Protein AF-A0A948ZP71-F1 (afdb_monomer_lite)

Foldseek 3Di:
DDDFAEDEDEEEQCLLLDDLLALSNVVVLVCLLCCLPAVHQYEYEYDHHPDLLRQSNLLSLLLVQVLVLLDPSYYYDPVCQVSNCSRQAADNNRHGPDDQLQKAWEADDDDDDDDDDPDFDWLLPDDQVRVLVLCQVVVVVVQVLVVHDWHKDAFGFLFIFGNDPDPVRTRHDGPPQTQGMWTFDQVQAIETEREDHAPSAHSSSVSSQSSVQVSLLCLLVSSYDHDPVNDDPVSVRSNNHQAYEYEYEYQDHDPSCRALSSQVSVCSSCVVSNYHYFYAHATDISVDGDRPDTSDPDDDPDDDDDHDDDDDDDDDDPPCVVVVQVVQWDQDPVPRDTDGDRDQAWDQDPVPRDIDGDDPDDDD

Structure (mmCIF, N/CA/C/O backbone):
data_AF-A0A948ZP71-F1
#
_entry.id   AF-A0A948ZP71-F1
#
loop_
_atom_site.group_PDB
_atom_site.id
_atom_site.type_symbol
_atom_site.label_atom_id
_atom_site.label_alt_id
_atom_site.label_comp_id
_atom_site.label_asym_id
_atom_site.label_entity_id
_atom_site.label_seq_id
_atom_site.pdbx_PDB_ins_code
_atom_site.Cartn_x
_atom_site.Cartn_y
_atom_site.Cartn_z
_atom_site.occupancy
_atom_site.B_iso_or_equiv
_atom_site.auth_seq_id
_atom_site.auth_comp_id
_atom_site.auth_asym_id
_atom_site.auth_atom_id
_atom_site.pdbx_PDB_model_num
ATOM 1 N N . MET A 1 1 ? -10.909 -24.148 31.051 1.00 30.42 1 MET A N 1
ATOM 2 C CA . MET A 1 1 ? -11.468 -22.920 30.458 1.00 30.42 1 MET A CA 1
ATOM 3 C C . MET A 1 1 ? -10.495 -21.810 30.803 1.00 30.42 1 MET A C 1
ATOM 5 O O . MET A 1 1 ? -10.372 -21.515 31.981 1.00 30.42 1 MET A O 1
ATOM 9 N N . MET A 1 2 ? -9.710 -21.342 29.831 1.00 34.19 2 MET A N 1
ATOM 10 C CA . MET A 1 2 ? -8.767 -20.224 29.980 1.00 34.19 2 MET A CA 1
ATOM 11 C C . MET A 1 2 ? -9.018 -19.255 28.821 1.00 34.19 2 MET A C 1
ATOM 13 O O . MET A 1 2 ? -9.278 -19.719 27.711 1.00 34.19 2 MET A O 1
ATOM 17 N N . GLU A 1 3 ? -9.010 -17.956 29.112 1.00 36.88 3 GLU A N 1
ATOM 18 C CA . GLU A 1 3 ? -9.114 -16.860 28.141 1.00 36.88 3 GLU A CA 1
ATOM 19 C C . GLU A 1 3 ? -7.977 -16.949 27.108 1.00 36.88 3 GLU A C 1
ATOM 21 O O . GLU A 1 3 ? -6.849 -17.294 27.454 1.00 36.88 3 GLU A O 1
ATOM 26 N N . GLY A 1 4 ? -8.316 -16.749 25.831 1.00 50.59 4 GLY A N 1
ATOM 27 C CA . GLY A 1 4 ? -7.494 -17.091 24.666 1.00 50.59 4 GLY A CA 1
ATOM 28 C C . GLY A 1 4 ? -6.295 -16.169 24.426 1.00 50.59 4 GLY A C 1
ATOM 29 O O . GLY A 1 4 ? -6.358 -14.975 24.699 1.00 50.59 4 GLY A O 1
ATOM 30 N N . ASP A 1 5 ? -5.214 -16.755 23.897 1.00 79.06 5 ASP A N 1
ATOM 31 C CA . ASP A 1 5 ? -3.887 -16.154 23.696 1.00 79.06 5 ASP A CA 1
ATOM 32 C C . ASP A 1 5 ? -3.916 -14.950 22.731 1.00 79.06 5 ASP A C 1
ATOM 34 O O . ASP A 1 5 ? -3.751 -15.078 21.516 1.00 79.06 5 ASP A O 1
ATOM 38 N N . SER A 1 6 ? -4.123 -13.760 23.291 1.00 91.38 6 SER A N 1
ATOM 39 C CA . SER A 1 6 ? -4.057 -12.475 22.598 1.00 91.38 6 SER A CA 1
ATOM 40 C C . SER A 1 6 ? -2.673 -11.834 22.725 1.00 91.38 6 SER A C 1
ATOM 42 O O . SER A 1 6 ? -2.083 -11.819 23.808 1.00 91.38 6 SER A O 1
ATOM 44 N N . CYS A 1 7 ? -2.189 -11.221 21.652 1.00 95.12 7 CYS A N 1
ATOM 45 C CA . CYS A 1 7 ? -1.040 -10.325 21.650 1.00 95.12 7 CYS A CA 1
ATOM 46 C C . CYS A 1 7 ? -1.517 -8.868 21.621 1.00 95.12 7 CYS A C 1
ATOM 48 O O . CYS A 1 7 ? -2.498 -8.554 20.952 1.00 95.12 7 CYS A O 1
ATOM 50 N N . SER A 1 8 ? -0.803 -7.963 22.292 1.00 95.12 8 SER A N 1
ATOM 51 C CA . SER A 1 8 ? -1.121 -6.531 22.267 1.00 95.12 8 SER A CA 1
ATOM 52 C C . SER A 1 8 ? 0.032 -5.712 21.700 1.00 95.12 8 SER A C 1
ATOM 54 O O . SER A 1 8 ? 1.178 -5.867 22.124 1.00 95.12 8 SER A O 1
ATOM 56 N N . ILE A 1 9 ? -0.285 -4.813 20.772 1.00 96.69 9 ILE A N 1
ATOM 57 C CA . ILE A 1 9 ? 0.606 -3.770 20.266 1.00 96.69 9 ILE A CA 1
ATOM 58 C C . ILE A 1 9 ? 0.139 -2.442 20.861 1.00 96.69 9 ILE A C 1
ATOM 60 O O . ILE A 1 9 ? -1.046 -2.113 20.833 1.00 96.69 9 ILE A O 1
ATOM 64 N N . TYR A 1 10 ? 1.080 -1.672 21.396 1.00 97.31 10 TYR A N 1
ATOM 65 C CA . TYR A 1 10 ? 0.831 -0.304 21.830 1.00 97.31 10 TYR A CA 1
ATOM 66 C C . TYR A 1 10 ? 1.711 0.654 21.034 1.00 97.31 10 TYR A C 1
ATOM 68 O O . TYR A 1 10 ? 2.920 0.436 20.934 1.00 97.31 10 TYR A O 1
ATOM 76 N N . MET A 1 11 ? 1.116 1.726 20.513 1.00 96.94 11 MET A N 1
ATOM 77 C CA . MET A 1 11 ? 1.833 2.793 19.814 1.00 96.94 11 MET A CA 1
ATOM 78 C C . MET A 1 11 ? 1.668 4.128 20.545 1.00 96.94 11 MET A C 1
ATOM 80 O O . MET A 1 11 ? 0.562 4.550 20.870 1.00 96.94 11 MET A O 1
ATOM 84 N N . SER A 1 12 ? 2.768 4.833 20.804 1.00 97.44 12 SER A N 1
ATOM 85 C CA . SER A 1 12 ? 2.674 6.233 21.233 1.00 97.44 12 SER A CA 1
ATOM 86 C C . SER A 1 12 ? 2.234 7.121 20.064 1.00 97.44 12 SER A C 1
ATOM 88 O O . SER A 1 12 ? 2.334 6.718 18.904 1.00 97.44 12 SER A O 1
ATOM 90 N N . ALA A 1 13 ? 1.816 8.354 20.364 1.00 96.38 13 ALA A N 1
ATOM 91 C CA . ALA A 1 13 ? 1.485 9.348 19.343 1.00 96.38 13 ALA A CA 1
ATOM 92 C C . ALA A 1 13 ? 2.641 9.551 18.346 1.00 96.38 13 ALA A C 1
ATOM 94 O O . ALA A 1 13 ? 2.420 9.547 17.142 1.00 96.38 13 ALA A O 1
ATOM 95 N N . ASP A 1 14 ? 3.885 9.611 18.834 1.00 95.88 14 ASP A N 1
ATOM 96 C CA . ASP A 1 14 ? 5.073 9.756 17.981 1.00 95.88 14 ASP A CA 1
ATOM 97 C C . ASP A 1 14 ? 5.257 8.573 17.018 1.00 95.88 14 ASP A C 1
ATOM 99 O O . ASP A 1 14 ? 5.701 8.758 15.888 1.00 95.88 14 ASP A O 1
ATOM 103 N N . LEU A 1 15 ? 4.914 7.351 17.445 1.00 95.25 15 LEU A N 1
ATOM 104 C CA . LEU A 1 15 ? 4.987 6.170 16.582 1.00 95.25 15 LEU A CA 1
ATOM 105 C C . LEU A 1 15 ? 3.833 6.123 15.578 1.00 95.25 15 LEU A C 1
ATOM 107 O O . LEU A 1 15 ? 4.056 5.696 14.443 1.00 95.25 15 LEU A O 1
ATOM 111 N N . ALA A 1 16 ? 2.635 6.570 15.967 1.00 95.00 16 ALA A N 1
ATOM 112 C CA . ALA A 1 16 ? 1.480 6.694 15.076 1.00 95.00 16 ALA A CA 1
ATOM 113 C C . ALA A 1 16 ? 1.708 7.769 13.992 1.00 95.00 16 ALA A C 1
ATOM 115 O O . ALA A 1 16 ? 1.370 7.550 12.834 1.00 95.00 16 ALA A O 1
ATOM 116 N N . CYS A 1 17 ? 2.372 8.876 14.339 1.00 94.56 17 CYS A N 1
ATOM 117 C CA . CYS A 1 17 ? 2.831 9.921 13.412 1.00 94.56 17 CYS A CA 1
ATOM 118 C C . CYS A 1 17 ? 4.196 9.612 12.767 1.00 94.56 17 CYS A C 1
ATOM 120 O O . CYS A 1 17 ? 4.790 10.458 12.100 1.00 94.56 17 CYS A O 1
ATOM 122 N N . GLY A 1 18 ? 4.751 8.423 13.000 1.00 91.12 18 GLY A N 1
ATOM 123 C CA . GLY A 1 18 ? 6.087 8.075 12.542 1.00 91.12 18 GLY A CA 1
ATOM 124 C C . GLY A 1 18 ? 6.144 7.698 11.060 1.00 91.12 18 GLY A C 1
ATOM 125 O O . GLY A 1 18 ? 5.140 7.429 10.390 1.00 91.12 18 GLY A O 1
ATOM 126 N N . ASN A 1 19 ? 7.368 7.623 10.538 1.00 89.69 19 ASN A N 1
ATOM 127 C CA . ASN A 1 19 ? 7.607 7.075 9.209 1.00 89.69 19 ASN A CA 1
ATOM 128 C C . ASN A 1 19 ? 7.311 5.568 9.220 1.00 89.69 19 ASN A C 1
ATOM 130 O O . ASN A 1 19 ? 8.045 4.802 9.832 1.00 89.69 19 ASN A O 1
ATOM 134 N N . LEU A 1 20 ? 6.285 5.138 8.485 1.00 89.62 20 LEU A N 1
ATOM 135 C CA . LEU A 1 20 ? 5.836 3.742 8.421 1.00 89.62 20 LEU A CA 1
ATOM 136 C C . LEU A 1 20 ? 6.920 2.731 8.005 1.00 89.62 20 LEU A C 1
ATOM 138 O O . LEU A 1 20 ? 6.780 1.544 8.284 1.00 89.62 20 LEU A O 1
ATOM 142 N N . GLN A 1 21 ? 7.993 3.194 7.351 1.00 84.69 21 GLN A N 1
ATOM 143 C CA . GLN A 1 21 ? 9.127 2.352 6.971 1.00 84.69 21 GLN A CA 1
ATOM 144 C C . GLN A 1 21 ? 10.005 1.951 8.160 1.00 84.69 21 GLN A C 1
ATOM 146 O O . GLN A 1 21 ? 10.828 1.039 8.038 1.00 84.69 21 GLN A O 1
ATOM 151 N N . THR A 1 22 ? 9.932 2.668 9.285 1.00 89.88 22 THR A N 1
ATOM 152 C CA . THR A 1 22 ? 10.681 2.292 10.484 1.00 89.88 22 THR A CA 1
ATOM 153 C C . THR A 1 22 ? 9.998 1.116 11.151 1.00 89.88 22 THR A C 1
ATOM 155 O O . THR A 1 22 ? 8.772 1.053 11.238 1.00 89.88 22 THR A O 1
ATOM 158 N N . ASP A 1 23 ? 10.802 0.199 11.685 1.00 91.56 23 ASP A N 1
ATOM 159 C CA . ASP A 1 23 ? 10.264 -0.974 12.368 1.00 91.56 23 ASP A CA 1
ATOM 160 C C . ASP A 1 23 ? 9.315 -0.556 13.501 1.00 91.56 23 ASP A C 1
ATOM 162 O O . ASP A 1 23 ? 8.242 -1.129 13.651 1.00 91.56 23 ASP A O 1
ATOM 166 N N . SER A 1 24 ? 9.623 0.522 14.222 1.00 92.31 24 SER A N 1
ATOM 167 C CA . SER A 1 24 ? 8.799 1.044 15.318 1.00 92.31 24 SER A CA 1
ATOM 168 C C . SER A 1 24 ? 7.396 1.542 14.922 1.00 92.31 24 SER A C 1
ATOM 170 O O . SER A 1 24 ? 6.501 1.518 15.764 1.00 92.31 24 SER A O 1
ATOM 172 N N . SER A 1 25 ? 7.176 1.960 13.670 1.00 93.06 25 SER A N 1
ATOM 173 C CA . SER A 1 25 ? 5.894 2.509 13.177 1.00 93.06 25 SER A CA 1
ATOM 174 C C . SER A 1 25 ? 5.145 1.559 12.224 1.00 93.06 25 SER A C 1
ATOM 176 O O . SER A 1 25 ? 4.113 1.913 11.640 1.00 93.06 25 SER A O 1
ATOM 178 N N . SER A 1 26 ? 5.657 0.336 12.069 1.00 94.12 26 SER A N 1
ATOM 179 C CA . SER A 1 26 ? 5.177 -0.678 11.122 1.00 94.12 26 SER A CA 1
ATOM 180 C C . SER A 1 26 ? 4.213 -1.690 11.752 1.00 94.12 26 SER A C 1
ATOM 182 O O . SER A 1 26 ? 4.502 -2.884 11.861 1.00 94.12 26 SER A O 1
ATOM 184 N N . PHE A 1 27 ? 3.060 -1.217 12.231 1.00 97.12 27 PHE A N 1
ATOM 185 C CA . PHE A 1 27 ? 2.144 -2.071 12.994 1.00 97.12 27 PHE A CA 1
ATOM 186 C C . PHE A 1 27 ? 1.635 -3.281 12.199 1.00 97.12 27 PHE A C 1
ATOM 188 O O . PHE A 1 27 ? 1.510 -4.353 12.780 1.00 97.12 27 PHE A O 1
ATOM 195 N N . GLU A 1 28 ? 1.397 -3.147 10.890 1.00 97.56 28 GLU A N 1
ATOM 196 C CA . GLU A 1 28 ? 0.948 -4.245 10.025 1.00 97.56 28 GLU A CA 1
ATOM 197 C C . GLU A 1 28 ? 2.013 -5.339 9.955 1.00 97.56 28 GLU A C 1
ATOM 199 O O . GLU A 1 28 ? 1.707 -6.519 10.123 1.00 97.56 28 GLU A O 1
ATOM 204 N N . GLY A 1 29 ? 3.280 -4.951 9.769 1.00 95.94 29 GLY A N 1
ATOM 205 C CA . GLY A 1 29 ? 4.392 -5.896 9.733 1.00 95.94 29 GLY A CA 1
ATOM 206 C C . GLY A 1 29 ? 4.550 -6.668 11.039 1.00 95.94 29 GLY A C 1
ATOM 207 O O . GLY A 1 29 ? 4.726 -7.889 11.014 1.00 95.94 29 GLY A O 1
ATOM 208 N N . TRP A 1 30 ? 4.410 -5.994 12.183 1.00 96.38 30 TRP A N 1
ATOM 209 C CA . TRP A 1 30 ? 4.420 -6.662 13.486 1.00 96.38 30 TRP A CA 1
ATOM 210 C C . TRP A 1 30 ? 3.181 -7.518 13.731 1.00 96.38 30 TRP A C 1
ATOM 212 O O . TRP A 1 30 ? 3.325 -8.641 14.209 1.00 96.38 30 TRP A O 1
ATOM 222 N N . ALA A 1 31 ? 1.985 -7.042 13.388 1.00 97.56 31 ALA A N 1
ATOM 223 C CA . ALA A 1 31 ? 0.744 -7.796 13.546 1.00 97.56 31 ALA A CA 1
ATOM 224 C C . ALA A 1 31 ? 0.784 -9.100 12.736 1.00 97.56 31 ALA A C 1
ATOM 226 O O . ALA A 1 31 ? 0.522 -10.172 13.281 1.00 97.56 31 ALA A O 1
ATOM 227 N N . LEU A 1 32 ? 1.213 -9.030 11.472 1.00 96.81 32 LEU A N 1
ATOM 228 C CA . LEU A 1 32 ? 1.405 -10.202 10.616 1.00 96.81 32 LEU A CA 1
ATOM 229 C C . LEU A 1 32 ? 2.477 -11.144 11.166 1.00 96.81 32 LEU A C 1
ATOM 231 O O . LEU A 1 32 ? 2.282 -12.359 11.155 1.00 96.81 32 LEU A O 1
ATOM 235 N N . ALA A 1 33 ? 3.592 -10.617 11.681 1.00 95.88 33 ALA A N 1
ATOM 236 C CA . ALA A 1 33 ? 4.618 -11.446 12.303 1.00 95.88 33 ALA A CA 1
ATOM 237 C C . ALA A 1 33 ? 4.073 -12.168 13.550 1.00 95.88 33 ALA A C 1
ATOM 239 O O . ALA A 1 33 ? 4.237 -13.380 13.679 1.00 95.88 33 ALA A O 1
ATOM 240 N N . LEU A 1 34 ? 3.373 -11.469 14.443 1.00 95.50 34 LEU A N 1
ATOM 241 C CA . LEU A 1 34 ? 2.762 -12.071 15.631 1.00 95.50 34 LEU A CA 1
ATOM 242 C C . LEU A 1 34 ? 1.745 -13.149 15.245 1.00 95.50 34 LEU A C 1
ATOM 244 O O . LEU A 1 34 ? 1.826 -14.270 15.753 1.00 95.50 34 LEU A O 1
ATOM 248 N N . LYS A 1 35 ? 0.860 -12.861 14.284 1.00 95.06 35 LYS A N 1
ATOM 249 C CA . LYS A 1 35 ? -0.105 -13.846 13.787 1.00 95.06 35 LYS A CA 1
ATOM 250 C C . LYS A 1 35 ? 0.587 -15.068 13.191 1.00 95.06 35 LYS A C 1
ATOM 252 O O . LYS A 1 35 ? 0.250 -16.192 13.547 1.00 95.06 35 LYS A O 1
ATOM 257 N N . THR A 1 36 ? 1.588 -14.865 12.338 1.00 93.62 36 THR A N 1
ATOM 258 C CA . THR A 1 36 ? 2.308 -15.951 11.653 1.00 93.62 36 THR A CA 1
ATOM 259 C C . THR A 1 36 ? 3.065 -16.836 12.643 1.00 93.62 36 THR A C 1
ATOM 261 O O . THR A 1 36 ? 2.991 -18.067 12.603 1.00 93.62 36 THR A O 1
ATOM 264 N N . TRP A 1 37 ? 3.836 -16.219 13.538 1.00 93.50 37 TRP A N 1
ATOM 265 C CA . TRP A 1 37 ? 4.792 -16.938 14.374 1.00 93.50 37 TRP A CA 1
ATOM 266 C C . TRP A 1 37 ? 4.165 -17.474 15.660 1.00 93.50 37 TRP A C 1
ATOM 268 O O . TRP A 1 37 ? 4.544 -18.566 16.092 1.00 93.50 37 TRP A O 1
ATOM 278 N N . LEU A 1 38 ? 3.194 -16.758 16.235 1.00 93.00 38 LEU A N 1
ATOM 279 C CA . LEU A 1 38 ? 2.552 -17.112 17.505 1.00 93.00 38 LEU A CA 1
ATOM 280 C C . LEU A 1 38 ? 1.108 -17.600 17.344 1.00 93.00 38 LEU A C 1
ATOM 282 O O . LEU A 1 38 ? 0.602 -18.267 18.240 1.00 93.00 38 LEU A O 1
ATOM 286 N N . GLY A 1 39 ? 0.443 -17.317 16.221 1.00 92.31 39 GLY A N 1
ATOM 287 C CA . GLY A 1 39 ? -0.952 -17.714 16.001 1.00 92.31 39 GLY A CA 1
ATOM 288 C C . GLY A 1 39 ? -1.970 -16.934 16.837 1.00 92.31 39 GLY A C 1
ATOM 289 O O . GLY A 1 39 ? -3.136 -17.323 16.857 1.00 92.31 39 GLY A O 1
ATOM 290 N N . CYS A 1 40 ? -1.547 -15.865 17.518 1.00 92.94 40 CYS A N 1
ATOM 291 C CA . CYS A 1 40 ? -2.401 -15.084 18.407 1.00 92.94 40 CYS A CA 1
ATOM 292 C C . CYS A 1 40 ? -3.359 -14.161 17.648 1.00 92.94 40 CYS A C 1
ATOM 294 O O . CYS A 1 40 ? -3.105 -13.760 16.510 1.00 92.94 40 CYS A O 1
ATOM 296 N N . GLU A 1 41 ? -4.445 -13.803 18.324 1.00 95.56 41 GLU A N 1
ATOM 297 C CA . GLU A 1 41 ? -5.259 -12.635 17.984 1.00 95.56 41 GLU A CA 1
ATOM 298 C C . GLU A 1 41 ? -4.482 -11.375 18.376 1.00 95.56 41 GLU A C 1
ATOM 300 O O . GLU A 1 41 ? -3.832 -11.354 19.424 1.00 95.56 41 GLU A O 1
ATOM 305 N N . VAL A 1 42 ? -4.509 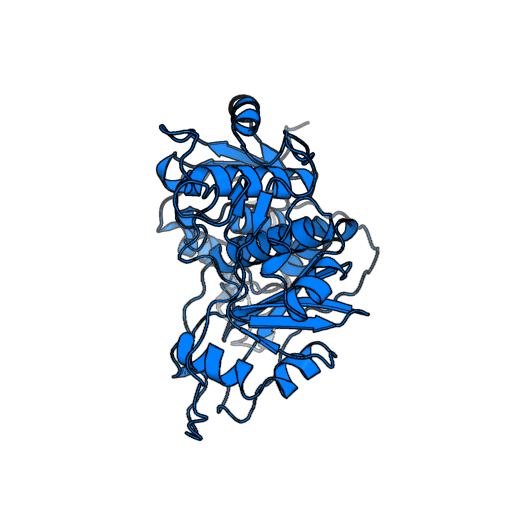-10.333 17.551 1.00 97.06 42 VAL A N 1
ATOM 306 C CA . VAL A 1 42 ? -3.702 -9.126 17.762 1.00 97.06 42 VAL A CA 1
ATOM 307 C C . VAL A 1 42 ? -4.606 -7.944 18.079 1.00 97.06 42 VAL A C 1
ATOM 309 O O . VAL A 1 42 ? -5.419 -7.534 17.258 1.00 97.06 42 VAL A O 1
ATOM 312 N N . PHE A 1 43 ? -4.412 -7.352 19.252 1.00 97.44 43 PHE A N 1
ATOM 313 C CA . PHE A 1 43 ? -5.082 -6.124 19.659 1.00 97.44 43 PHE A CA 1
ATOM 314 C C . PHE A 1 43 ? -4.123 -4.951 19.563 1.00 97.44 43 PHE A C 1
ATOM 316 O O . PHE A 1 43 ? -2.998 -5.028 20.060 1.00 97.44 43 PHE A O 1
ATOM 323 N N . ILE A 1 44 ? -4.565 -3.850 18.971 1.00 98.12 44 ILE A N 1
ATOM 324 C CA . ILE A 1 44 ? -3.782 -2.621 18.922 1.00 98.12 44 ILE A CA 1
ATOM 325 C C . ILE A 1 44 ? -4.452 -1.508 19.714 1.00 98.12 44 ILE A C 1
ATOM 327 O O . ILE A 1 44 ? -5.665 -1.321 19.668 1.00 98.12 44 ILE A O 1
ATOM 331 N N . SER A 1 45 ? -3.635 -0.753 20.432 1.00 98.19 45 SER A N 1
ATOM 332 C CA . SER A 1 45 ? -4.021 0.487 21.098 1.00 98.19 45 SER A CA 1
ATOM 333 C C . SER A 1 45 ? -2.981 1.556 20.791 1.00 98.19 45 SER A C 1
ATOM 335 O O . SER A 1 45 ? -1.814 1.244 20.524 1.00 98.19 45 SER A O 1
ATOM 337 N N . TRP A 1 46 ? -3.382 2.823 20.809 1.00 98.12 46 TRP A N 1
ATOM 338 C CA . TRP A 1 46 ? -2.442 3.921 20.630 1.00 98.12 46 TRP A CA 1
ATOM 339 C C . TRP A 1 46 ? -2.863 5.175 21.382 1.00 98.12 46 TRP A C 1
ATOM 341 O O . TRP A 1 46 ? -4.027 5.367 21.722 1.00 98.12 46 TRP A O 1
ATOM 351 N N . THR A 1 47 ? -1.892 6.051 21.634 1.00 97.94 47 THR A N 1
ATOM 352 C CA . THR A 1 47 ? -2.196 7.439 22.000 1.00 97.94 47 THR A CA 1
ATOM 353 C C . THR A 1 47 ? -2.437 8.235 20.718 1.00 97.94 47 THR A C 1
ATOM 355 O O . THR A 1 47 ? -1.545 8.225 19.864 1.00 97.94 47 THR A O 1
ATOM 358 N N . PRO A 1 48 ? -3.580 8.927 20.558 1.00 97.00 48 PRO A N 1
ATOM 359 C CA . PRO A 1 48 ? -3.848 9.723 19.364 1.00 97.00 48 PRO A CA 1
ATOM 360 C C . PRO A 1 48 ? -2.860 10.888 19.242 1.00 97.00 48 PRO A C 1
ATOM 362 O O . PRO A 1 48 ? -2.282 11.354 20.232 1.00 97.00 48 PRO A O 1
ATOM 365 N N . ALA A 1 49 ? -2.663 11.369 18.015 1.00 96.44 49 ALA A N 1
ATOM 366 C CA . ALA A 1 49 ? -1.891 12.579 17.777 1.00 96.44 49 ALA A CA 1
ATOM 367 C C . ALA A 1 49 ? -2.539 13.790 18.469 1.00 96.44 49 ALA A C 1
ATOM 369 O O . ALA A 1 49 ? -3.752 13.851 18.654 1.00 96.44 49 ALA A O 1
ATOM 370 N N . LYS A 1 50 ? -1.723 14.783 18.847 1.00 94.88 50 LYS A N 1
ATOM 371 C CA . LYS A 1 50 ? -2.247 16.054 19.382 1.00 94.88 50 LYS A CA 1
ATOM 372 C C . LYS A 1 50 ? -2.995 16.855 18.321 1.00 94.88 50 LYS A C 1
ATOM 374 O O . LYS A 1 50 ? -3.948 17.551 18.647 1.00 94.88 50 LYS A O 1
ATOM 379 N N . ASP A 1 51 ? -2.498 16.790 17.092 1.00 96.00 51 ASP A N 1
ATOM 380 C CA . ASP A 1 51 ? -3.126 17.358 15.912 1.00 96.00 51 ASP A CA 1
ATOM 381 C C . ASP A 1 51 ? -3.748 16.208 15.123 1.00 96.00 51 ASP A C 1
ATOM 383 O O . ASP A 1 51 ? -3.032 15.353 14.601 1.00 96.00 51 ASP A O 1
ATOM 387 N N . VAL A 1 52 ? -5.077 16.156 15.089 1.00 95.19 52 VAL A N 1
ATOM 388 C CA . VAL A 1 52 ? -5.805 15.101 14.378 1.00 95.19 52 VAL A CA 1
ATOM 389 C C . VAL A 1 52 ? -5.629 15.221 12.868 1.00 95.19 52 VAL A C 1
ATOM 391 O O . VAL A 1 52 ? -5.683 14.209 12.181 1.00 95.19 52 VAL A O 1
ATOM 394 N N . GLU A 1 53 ? -5.352 16.417 12.345 1.00 94.81 53 GLU A N 1
ATOM 395 C CA . GLU A 1 53 ? -5.096 16.652 10.919 1.00 94.81 53 GLU A CA 1
ATOM 396 C C . GLU A 1 53 ? -3.623 16.423 10.542 1.00 94.81 53 GLU A C 1
ATOM 398 O O . GLU A 1 53 ? -3.235 16.621 9.384 1.00 94.81 53 GLU A O 1
ATOM 403 N N . ASP A 1 54 ? -2.790 15.964 11.488 1.00 95.50 54 ASP A N 1
ATOM 404 C CA . ASP A 1 54 ? -1.423 15.559 11.188 1.00 95.50 54 ASP A CA 1
ATOM 405 C C . ASP A 1 54 ? -1.422 14.506 10.074 1.00 95.50 54 ASP A C 1
ATOM 407 O O . ASP A 1 54 ? -2.114 13.488 10.116 1.00 95.50 54 ASP A O 1
ATOM 411 N N . ARG A 1 55 ? -0.622 14.756 9.040 1.00 95.50 55 ARG A N 1
ATOM 412 C CA . ARG A 1 55 ? -0.668 13.964 7.807 1.00 95.50 55 ARG A CA 1
ATOM 413 C C . ARG A 1 55 ? -0.198 12.535 8.029 1.00 95.50 55 ARG A C 1
ATOM 415 O O . ARG A 1 55 ? -0.724 11.609 7.409 1.00 95.50 55 ARG A O 1
ATOM 422 N N . ASP A 1 56 ? 0.816 12.350 8.868 1.00 94.88 56 ASP A N 1
ATOM 423 C CA . ASP A 1 56 ? 1.323 11.023 9.192 1.00 94.88 56 ASP A CA 1
ATOM 424 C C . ASP A 1 56 ? 0.292 10.257 10.033 1.00 94.88 56 ASP A C 1
ATOM 426 O O . ASP A 1 56 ? 0.063 9.074 9.761 1.00 94.88 56 ASP A O 1
ATOM 430 N N . TYR A 1 57 ? -0.413 10.941 10.942 1.00 97.44 57 TYR A N 1
ATOM 431 C CA . TYR A 1 57 ? -1.537 10.373 11.690 1.00 97.44 57 TYR A CA 1
ATOM 432 C C . TYR A 1 57 ? -2.726 10.004 10.794 1.00 97.44 57 TYR A C 1
ATOM 434 O O . TYR A 1 57 ? -3.238 8.891 10.885 1.00 97.44 57 TYR A O 1
ATOM 442 N N . GLN A 1 58 ? -3.120 10.867 9.856 1.00 98.12 58 GLN A N 1
ATOM 443 C CA . GLN A 1 58 ? -4.181 10.575 8.886 1.00 98.12 58 GLN A CA 1
ATOM 444 C C . GLN A 1 58 ? -3.848 9.361 8.015 1.00 98.12 58 GLN A C 1
ATOM 446 O O . GLN A 1 58 ? -4.696 8.496 7.780 1.00 98.12 58 GLN A O 1
ATOM 451 N N . ARG A 1 59 ? -2.582 9.233 7.603 1.00 97.12 59 ARG A N 1
ATOM 452 C CA . ARG A 1 59 ? -2.085 8.030 6.925 1.00 97.12 59 ARG A CA 1
ATOM 453 C C . ARG A 1 59 ? -2.130 6.798 7.837 1.00 97.12 59 ARG A C 1
ATOM 455 O O . ARG A 1 59 ? -2.444 5.711 7.359 1.00 97.12 59 ARG A O 1
ATOM 462 N N . PHE A 1 60 ? -1.806 6.935 9.121 1.00 97.69 60 PHE A N 1
ATOM 463 C CA . PHE A 1 60 ? -1.916 5.849 10.097 1.00 97.69 60 PHE A CA 1
ATOM 464 C C . PHE A 1 60 ? -3.367 5.394 10.299 1.00 97.69 60 PHE A C 1
ATOM 466 O O . PHE A 1 60 ? -3.618 4.196 10.226 1.00 97.69 60 PHE A O 1
ATOM 473 N N . LEU A 1 61 ? -4.323 6.314 10.461 1.00 98.56 61 LEU A N 1
ATOM 474 C CA . LEU A 1 61 ? -5.747 5.981 10.585 1.00 98.56 61 LEU A CA 1
ATOM 475 C C . LEU A 1 61 ? -6.271 5.273 9.333 1.00 98.56 61 LEU A C 1
ATOM 477 O O . LEU A 1 61 ? -6.939 4.248 9.440 1.00 98.56 61 LEU A O 1
ATOM 481 N N . TYR A 1 62 ? -5.908 5.764 8.146 1.00 98.44 62 TYR A N 1
ATOM 482 C CA . TYR A 1 62 ? -6.242 5.108 6.881 1.00 98.44 62 TYR A CA 1
ATOM 483 C C . TYR A 1 62 ? -5.732 3.659 6.826 1.00 98.44 62 TYR A C 1
ATOM 485 O O . TYR A 1 62 ? -6.496 2.735 6.545 1.00 98.44 62 TYR A O 1
ATOM 493 N N . ARG A 1 63 ? -4.449 3.453 7.152 1.00 97.62 63 ARG A N 1
ATOM 494 C CA . ARG A 1 63 ? -3.830 2.121 7.227 1.00 97.62 63 ARG A CA 1
ATOM 495 C C . ARG A 1 63 ? -4.523 1.231 8.256 1.00 97.62 63 ARG A C 1
ATOM 497 O O . ARG A 1 63 ? -4.777 0.065 7.976 1.00 97.62 63 ARG A O 1
ATOM 504 N N . MET A 1 64 ? -4.847 1.782 9.424 1.00 98.31 64 MET A N 1
ATOM 505 C CA . MET A 1 64 ? -5.524 1.071 10.506 1.00 98.31 64 MET A CA 1
ATOM 506 C C . MET A 1 64 ? -6.891 0.555 10.067 1.00 98.31 64 MET A C 1
ATOM 508 O O . MET A 1 64 ? -7.192 -0.619 10.267 1.00 98.31 64 MET A O 1
ATOM 512 N N . ILE A 1 65 ? -7.695 1.414 9.434 1.00 98.50 65 ILE A N 1
ATOM 513 C CA . ILE A 1 65 ? -9.023 1.057 8.926 1.00 98.50 65 ILE A CA 1
ATOM 514 C C . ILE A 1 65 ? -8.895 -0.056 7.882 1.00 98.50 65 ILE A C 1
ATOM 516 O O . ILE A 1 65 ? -9.514 -1.105 8.044 1.00 98.50 65 ILE A O 1
ATOM 520 N N . ARG A 1 66 ? -8.019 0.114 6.882 1.00 97.75 66 ARG A N 1
ATOM 521 C CA . ARG A 1 66 ? -7.824 -0.878 5.812 1.00 97.75 66 ARG A CA 1
ATOM 522 C C . ARG A 1 66 ? -7.333 -2.227 6.321 1.00 97.75 66 ARG A C 1
ATOM 524 O O . ARG A 1 66 ? -7.833 -3.260 5.882 1.00 97.75 66 ARG A O 1
ATOM 531 N N . PHE A 1 67 ? -6.396 -2.227 7.264 1.00 97.75 67 PHE A N 1
ATOM 532 C CA . PHE A 1 67 ? -5.885 -3.460 7.852 1.00 97.75 67 PHE A CA 1
ATOM 533 C C . PHE A 1 67 ? -6.944 -4.156 8.719 1.00 97.75 67 PHE A C 1
ATOM 535 O O . PHE A 1 67 ? -7.121 -5.365 8.615 1.00 97.75 67 PHE A O 1
ATOM 542 N N . ASN A 1 68 ? -7.694 -3.399 9.526 1.00 96.94 68 ASN A N 1
ATOM 543 C CA . ASN A 1 68 ? -8.764 -3.933 10.372 1.00 96.94 68 ASN A CA 1
ATOM 544 C C . ASN A 1 68 ? -9.969 -4.448 9.562 1.00 96.94 68 ASN A C 1
ATOM 546 O O . ASN A 1 68 ? -10.683 -5.324 10.030 1.00 96.94 68 ASN A O 1
ATOM 550 N N . GLU A 1 69 ? -10.221 -3.921 8.361 1.00 95.31 69 GLU A N 1
ATOM 551 C CA . GLU A 1 69 ? -11.213 -4.484 7.432 1.00 95.31 69 GLU A CA 1
ATOM 552 C C . GLU A 1 69 ? -10.762 -5.805 6.802 1.00 95.31 69 GLU A C 1
ATOM 554 O O . GLU A 1 69 ? -11.595 -6.626 6.427 1.00 95.31 69 GLU A O 1
ATOM 559 N N . ALA A 1 70 ? -9.455 -5.972 6.600 1.00 94.12 70 ALA A N 1
ATOM 560 C CA . ALA A 1 70 ? -8.917 -7.088 5.836 1.00 94.12 70 ALA A CA 1
ATOM 561 C C . ALA A 1 70 ? -8.939 -8.405 6.622 1.00 94.12 70 ALA A C 1
ATOM 563 O O . ALA A 1 70 ? -9.039 -9.475 6.027 1.00 94.12 70 ALA A O 1
ATOM 564 N N . VAL A 1 71 ? -8.855 -8.352 7.954 1.00 94.62 71 VAL A N 1
ATOM 565 C CA . VAL A 1 71 ? -8.690 -9.554 8.779 1.00 94.62 71 VAL A CA 1
ATOM 566 C C . VAL A 1 71 ? -9.584 -9.561 10.009 1.00 94.62 71 VAL A C 1
ATOM 568 O O . VAL A 1 71 ? -9.818 -8.532 10.632 1.00 94.62 71 VAL A O 1
ATOM 571 N N . ASP A 1 72 ? -10.030 -10.752 10.401 1.00 95.06 72 ASP A N 1
ATOM 572 C CA . ASP A 1 72 ? -10.855 -10.979 11.593 1.00 95.06 72 ASP A CA 1
ATOM 573 C C . ASP A 1 72 ? -10.036 -11.130 12.884 1.00 95.06 72 ASP A C 1
ATOM 575 O O . ASP A 1 72 ? -10.556 -10.908 13.974 1.00 95.06 72 ASP A O 1
ATOM 579 N N . TRP A 1 73 ? -8.752 -11.475 12.759 1.00 95.69 73 TRP A N 1
ATOM 580 C CA . TRP A 1 73 ? -7.859 -11.757 13.884 1.00 95.69 73 TRP A CA 1
ATOM 581 C C . TRP A 1 73 ? -7.114 -10.543 14.445 1.00 95.69 73 TRP A C 1
ATOM 583 O O . TRP A 1 73 ? -6.311 -10.669 15.376 1.00 95.69 73 TRP A O 1
ATOM 593 N N . PHE A 1 74 ? -7.323 -9.374 13.848 1.00 97.50 74 PHE A N 1
ATOM 594 C CA . PHE A 1 74 ? -6.787 -8.101 14.308 1.00 97.50 74 PHE A CA 1
ATOM 595 C C . PHE A 1 74 ? -7.934 -7.230 14.802 1.00 97.50 74 PHE A C 1
ATOM 597 O O . PHE A 1 74 ? -9.014 -7.220 14.218 1.00 97.50 74 PHE A O 1
ATOM 604 N N . SER A 1 75 ? -7.724 -6.494 15.886 1.00 97.06 75 SER A N 1
ATOM 605 C CA . SER A 1 75 ? -8.754 -5.617 16.434 1.00 97.06 75 SER A CA 1
ATOM 606 C C . SER A 1 75 ? -8.163 -4.379 17.089 1.00 97.06 75 SER A C 1
ATOM 608 O O . SER A 1 75 ? -7.161 -4.431 17.802 1.00 97.06 75 SER A O 1
ATOM 610 N N . VAL A 1 76 ? -8.838 -3.251 16.902 1.00 98.06 76 VAL A N 1
ATOM 611 C CA . VAL A 1 76 ? -8.586 -2.030 17.670 1.00 98.06 76 VAL A CA 1
ATOM 612 C C . VAL A 1 76 ? -9.201 -2.162 19.067 1.00 98.06 76 VAL A C 1
ATOM 614 O O . VAL A 1 76 ? -10.359 -2.566 19.203 1.00 98.06 76 VAL A O 1
ATOM 617 N N . ALA A 1 77 ? -8.427 -1.827 20.102 1.00 96.69 77 ALA A N 1
ATOM 618 C CA . ALA A 1 77 ? -8.884 -1.790 21.489 1.00 96.69 77 ALA A CA 1
ATOM 619 C C . ALA A 1 77 ? -10.085 -0.844 21.656 1.00 96.69 77 ALA A C 1
ATOM 621 O O . ALA A 1 77 ? -10.171 0.181 20.980 1.00 96.69 77 ALA A O 1
ATOM 622 N N . ASP A 1 78 ? -11.022 -1.187 22.546 1.00 95.88 78 ASP A N 1
ATOM 623 C CA . ASP A 1 78 ? -12.310 -0.487 22.668 1.00 95.88 78 ASP A CA 1
ATOM 624 C C . ASP A 1 78 ? -12.169 1.019 22.926 1.00 95.88 78 ASP A C 1
ATOM 626 O O . ASP A 1 78 ? -12.902 1.813 22.343 1.00 95.88 78 ASP A O 1
ATOM 630 N N . ASP A 1 79 ? -11.190 1.411 23.740 1.00 95.06 79 ASP A N 1
ATOM 631 C CA . ASP A 1 79 ? -10.873 2.804 24.069 1.00 95.06 79 ASP A CA 1
ATOM 632 C C . ASP A 1 79 ? -10.246 3.593 22.908 1.00 95.06 79 ASP A C 1
ATOM 634 O O . ASP A 1 79 ? -10.194 4.819 22.955 1.00 95.06 79 ASP A O 1
ATOM 638 N N . CYS A 1 80 ? -9.791 2.906 21.858 1.00 97.25 80 CYS A N 1
ATOM 639 C CA . CYS A 1 80 ? -9.187 3.505 20.671 1.00 97.25 80 CYS A CA 1
ATOM 640 C C . CYS A 1 80 ? -10.127 3.518 19.456 1.00 97.25 80 CYS A C 1
ATOM 642 O O . CYS A 1 80 ? -9.829 4.177 18.460 1.00 97.25 80 CYS A O 1
ATOM 644 N N . LYS A 1 81 ? -11.265 2.809 19.507 1.00 96.81 81 LYS A N 1
ATOM 645 C CA . LYS A 1 81 ? -12.204 2.716 18.373 1.00 96.81 81 LYS A CA 1
ATOM 646 C C . LYS A 1 81 ? -12.757 4.076 17.959 1.00 96.81 81 LYS A C 1
ATOM 648 O O . LYS A 1 81 ? -12.939 4.312 16.768 1.00 96.81 81 LYS A O 1
ATOM 653 N N . GLU A 1 82 ? -12.998 4.970 18.917 1.00 97.00 82 GLU A N 1
ATOM 654 C CA . GLU A 1 82 ? -13.527 6.306 18.627 1.00 97.00 82 GLU A CA 1
ATOM 655 C C . GLU A 1 82 ? -12.558 7.152 17.791 1.00 97.00 82 GLU A C 1
ATOM 657 O O . GLU A 1 82 ? -13.020 7.902 16.933 1.00 97.00 82 GLU A O 1
ATOM 662 N N . TYR A 1 83 ? -11.242 6.964 17.945 1.00 98.19 83 TYR A N 1
ATOM 663 C CA . TYR A 1 83 ? -10.220 7.698 17.187 1.00 98.19 83 TYR A CA 1
ATOM 664 C C . TYR A 1 83 ? -10.233 7.377 15.687 1.00 98.19 83 TYR A C 1
ATOM 666 O O . TYR A 1 83 ? -9.722 8.152 14.884 1.00 98.19 83 TYR A O 1
ATOM 674 N N . LEU A 1 84 ? -10.821 6.249 15.271 1.00 98.12 84 LEU A N 1
ATOM 675 C CA . LEU A 1 84 ? -10.977 5.939 13.846 1.00 98.12 84 LEU A CA 1
ATOM 676 C C . LEU A 1 84 ? -11.929 6.920 13.144 1.00 98.12 84 LEU A C 1
ATOM 678 O O . LEU A 1 84 ? -11.813 7.115 11.935 1.00 98.12 84 LEU A O 1
ATOM 682 N N . ASN A 1 85 ? -12.837 7.565 13.888 1.00 97.50 85 ASN A N 1
ATOM 683 C CA . ASN A 1 85 ? -13.721 8.590 13.332 1.00 97.50 85 ASN A CA 1
ATOM 684 C C . ASN A 1 85 ? -12.964 9.859 12.915 1.00 97.50 85 ASN A C 1
ATOM 686 O O . ASN A 1 85 ? -13.474 10.612 12.092 1.00 97.50 85 ASN A O 1
ATOM 690 N N . ASP A 1 86 ? -11.743 10.067 13.414 1.00 97.81 86 ASP A N 1
ATOM 691 C CA . ASP A 1 86 ? -10.913 11.216 13.042 1.00 97.81 86 ASP A CA 1
ATOM 692 C C . ASP A 1 86 ? -10.303 11.073 11.637 1.00 97.81 86 ASP A C 1
ATOM 694 O O . ASP A 1 86 ? -9.701 12.018 11.126 1.00 97.81 86 ASP A O 1
ATOM 698 N N . SER A 1 87 ? -10.414 9.901 10.994 1.00 98.12 87 SER A N 1
ATOM 699 C CA . SER A 1 87 ? -9.914 9.723 9.629 1.00 98.12 87 SER A CA 1
ATOM 700 C C . SER A 1 87 ? -10.665 10.646 8.680 1.00 98.12 87 SER A C 1
ATOM 702 O O . SER A 1 87 ? -11.881 10.582 8.603 1.00 98.12 87 SER A O 1
ATOM 704 N N . LEU A 1 88 ? -9.956 11.455 7.899 1.00 98.00 88 LEU A N 1
ATOM 705 C CA . LEU A 1 88 ? -10.572 12.345 6.916 1.00 98.00 88 LEU A CA 1
ATOM 706 C C . LEU A 1 88 ? -11.110 11.587 5.697 1.00 98.00 88 LEU A C 1
ATOM 708 O O . LEU A 1 88 ? -12.018 12.068 5.032 1.00 98.00 88 LEU A O 1
ATOM 712 N N . VAL A 1 89 ? -10.559 10.410 5.394 1.00 97.94 89 VAL A N 1
ATOM 713 C CA . VAL A 1 89 ? -10.840 9.693 4.141 1.00 97.94 89 VAL A CA 1
ATOM 714 C C . VAL A 1 89 ? -11.934 8.641 4.302 1.00 97.94 89 VAL A C 1
ATOM 716 O O . VAL A 1 89 ? -12.797 8.518 3.432 1.00 97.94 89 VAL A O 1
ATOM 719 N N . LEU A 1 90 ? -11.887 7.862 5.385 1.00 98.38 90 LEU A N 1
ATOM 720 C CA . LEU A 1 90 ? -12.729 6.680 5.567 1.00 98.38 90 LEU A CA 1
ATOM 721 C C . LEU A 1 90 ? -13.523 6.759 6.873 1.00 98.38 90 LEU A C 1
ATOM 723 O O . LEU A 1 90 ? -13.030 7.220 7.899 1.00 98.38 90 LEU A O 1
ATOM 727 N N . GLU A 1 91 ? -14.745 6.245 6.845 1.00 97.88 91 GLU A N 1
ATOM 728 C CA . GLU A 1 91 ? -15.475 5.858 8.049 1.00 97.88 91 GLU A CA 1
ATOM 729 C C . GLU A 1 91 ? -14.860 4.592 8.667 1.00 97.88 91 GLU A C 1
ATOM 731 O O . GLU A 1 91 ? -14.275 3.772 7.942 1.00 97.88 91 GLU A O 1
ATOM 736 N N . PRO A 1 92 ? -15.045 4.349 9.980 1.00 95.06 92 PRO A N 1
ATOM 737 C CA . PRO A 1 92 ? -14.790 3.032 10.551 1.00 95.06 92 PRO A CA 1
ATOM 738 C C . PRO A 1 92 ? -15.567 1.961 9.767 1.00 95.06 92 PRO A C 1
ATOM 740 O O . PRO A 1 92 ? -16.791 2.013 9.665 1.00 95.06 92 PRO A O 1
ATOM 743 N N . GLY A 1 93 ? -14.851 1.002 9.176 1.00 93.44 93 GLY A N 1
ATOM 744 C CA . GLY A 1 93 ? -15.422 0.004 8.260 1.00 93.44 93 GLY A CA 1
ATOM 745 C C . GLY A 1 93 ? -15.197 0.289 6.770 1.00 93.44 93 GLY A C 1
ATOM 746 O O . GLY A 1 93 ? -15.712 -0.450 5.938 1.00 93.44 93 GLY A O 1
ATOM 747 N N . GLY A 1 94 ? -14.435 1.330 6.419 1.00 95.56 94 GLY A N 1
ATOM 748 C CA . GLY A 1 94 ? -13.827 1.465 5.090 1.00 95.56 94 GLY A CA 1
ATOM 749 C C . GLY A 1 94 ? -14.655 2.156 4.021 1.00 95.56 94 GLY A C 1
ATOM 750 O O . GLY A 1 94 ? -14.229 2.203 2.862 1.00 95.56 94 GLY A O 1
ATOM 751 N N . THR A 1 95 ? -15.823 2.686 4.387 1.00 96.62 95 THR A N 1
ATOM 752 C CA . THR A 1 95 ? -16.654 3.476 3.471 1.00 96.62 95 THR A CA 1
ATOM 753 C C . THR A 1 95 ? -16.034 4.866 3.295 1.00 96.62 95 THR A C 1
ATOM 755 O O . THR A 1 95 ? -15.647 5.465 4.297 1.00 96.62 95 THR A O 1
ATOM 758 N N . PRO A 1 96 ? -15.924 5.405 2.068 1.00 97.44 96 PRO A N 1
ATOM 759 C CA . PRO A 1 96 ? -15.435 6.766 1.855 1.00 97.44 96 PRO A CA 1
ATOM 760 C C . PRO A 1 96 ? -16.319 7.798 2.557 1.00 97.44 96 PRO A C 1
ATOM 762 O O . PRO A 1 96 ? -17.544 7.707 2.478 1.00 97.44 96 PRO A O 1
ATOM 765 N N . ARG A 1 97 ? -15.705 8.796 3.203 1.00 97.19 97 ARG A N 1
ATOM 766 C CA . ARG A 1 97 ? -16.439 9.929 3.797 1.00 97.19 97 ARG A CA 1
ATOM 767 C C . ARG A 1 97 ? -17.025 10.870 2.754 1.00 97.19 97 ARG A C 1
ATOM 769 O O . ARG A 1 97 ? -18.028 11.525 3.008 1.00 97.19 97 ARG A O 1
ATOM 776 N N . GLU A 1 98 ? -16.392 10.921 1.591 1.00 97.75 98 GLU A N 1
ATOM 777 C CA . GLU A 1 98 ? -16.714 11.863 0.531 1.00 97.75 98 GLU A CA 1
ATOM 778 C C . GLU A 1 98 ? -17.032 11.144 -0.777 1.00 97.75 98 GLU A C 1
ATOM 780 O O . GLU A 1 98 ? -16.707 9.968 -0.976 1.00 97.75 98 GLU A O 1
ATOM 785 N N . ALA A 1 99 ? -17.691 11.864 -1.682 1.00 95.75 99 ALA A N 1
ATOM 786 C CA . ALA A 1 99 ? -18.069 11.332 -2.982 1.00 95.75 99 ALA A CA 1
ATOM 787 C C . ALA A 1 99 ? -16.834 10.988 -3.848 1.00 95.75 99 ALA A C 1
ATOM 789 O O . ALA A 1 99 ? -15.780 11.621 -3.712 1.00 95.75 99 ALA A O 1
ATOM 790 N N . PRO A 1 100 ? -16.962 10.033 -4.793 1.00 94.00 100 PRO A N 1
ATOM 791 C CA . PRO A 1 100 ? -15.913 9.743 -5.766 1.00 94.00 100 PRO A CA 1
ATOM 792 C C . PRO A 1 100 ? -15.399 11.011 -6.456 1.00 94.00 100 PRO A C 1
ATOM 794 O O . PRO A 1 100 ? -16.184 11.845 -6.908 1.00 94.00 100 PRO A O 1
ATOM 797 N N . GLY A 1 101 ? -14.076 11.144 -6.540 1.00 91.81 101 GLY A N 1
ATOM 798 C CA . GLY A 1 101 ? -13.413 12.318 -7.113 1.00 91.81 101 GLY A CA 1
ATOM 799 C C . GLY A 1 101 ? -13.104 13.441 -6.119 1.00 91.81 101 GLY A C 1
ATOM 800 O O . GLY A 1 101 ? -12.402 14.373 -6.498 1.00 91.81 101 GLY A O 1
ATOM 801 N N . TYR A 1 102 ? -13.549 13.351 -4.858 1.00 97.06 102 TYR A N 1
ATOM 802 C CA . TYR A 1 102 ? -13.145 14.311 -3.825 1.00 97.06 102 TYR A CA 1
ATOM 803 C C . TYR A 1 102 ? -11.682 14.124 -3.414 1.00 97.06 102 TYR A C 1
ATOM 805 O O . TYR A 1 102 ? -10.912 15.079 -3.388 1.00 97.06 102 TYR A O 1
ATOM 813 N N . PHE A 1 103 ? -11.270 12.892 -3.110 1.00 97.69 103 PHE A N 1
ATOM 814 C CA . PHE A 1 103 ? -9.880 12.599 -2.777 1.00 97.69 103 PHE A CA 1
ATOM 815 C C . PHE A 1 103 ? -9.088 12.257 -4.033 1.00 97.69 103 PHE A C 1
ATOM 817 O O . PHE A 1 103 ? -9.445 11.358 -4.796 1.00 97.69 103 PHE A O 1
ATOM 824 N N . LEU A 1 104 ? -7.986 12.971 -4.234 1.00 96.50 104 LEU A N 1
ATOM 825 C CA . LEU A 1 104 ? -7.166 12.901 -5.432 1.00 96.50 104 LEU A CA 1
ATOM 826 C C . LEU A 1 104 ? -5.754 12.435 -5.106 1.00 96.50 104 LEU A C 1
ATOM 828 O O . LEU A 1 104 ? -5.175 12.806 -4.084 1.00 96.50 104 LEU A O 1
ATOM 832 N N . VAL A 1 105 ? -5.176 11.665 -6.021 1.00 94.56 105 VAL A N 1
ATOM 833 C CA . VAL A 1 105 ? -3.779 11.245 -5.997 1.00 94.56 105 VAL A CA 1
ATOM 834 C C . VAL A 1 105 ? -2.998 12.051 -7.024 1.00 94.56 105 VAL A C 1
ATOM 836 O O . VAL A 1 105 ? -3.475 12.341 -8.125 1.00 94.56 105 VAL A O 1
ATOM 839 N N . ASN A 1 106 ? -1.782 12.459 -6.666 1.00 91.62 106 ASN A N 1
ATOM 840 C CA . ASN A 1 106 ? -0.924 13.194 -7.590 1.00 91.62 106 ASN A CA 1
ATOM 841 C C . ASN A 1 106 ? -0.440 12.312 -8.754 1.00 91.62 106 ASN A C 1
ATOM 843 O O . ASN A 1 106 ? -0.448 11.093 -8.671 1.00 91.62 106 ASN A O 1
ATOM 847 N N . VAL A 1 107 ? 0.038 12.932 -9.838 1.00 90.12 107 VAL A N 1
ATOM 848 C CA . VAL A 1 107 ? 0.640 12.224 -10.986 1.00 90.12 107 VAL A CA 1
ATOM 849 C C . VAL A 1 107 ? 2.161 12.425 -11.040 1.00 90.12 107 VAL A C 1
ATOM 851 O O . VAL A 1 107 ? 2.679 13.399 -10.474 1.00 90.12 107 VAL A O 1
ATOM 854 N N . PRO A 1 108 ? 2.920 11.544 -11.719 1.00 86.81 108 PRO A N 1
ATOM 855 C CA . PRO A 1 108 ? 4.347 11.735 -11.948 1.00 86.81 108 PRO A CA 1
ATOM 856 C C . PRO A 1 108 ? 4.687 13.094 -12.589 1.00 86.81 108 PRO A C 1
ATOM 858 O O . PRO A 1 108 ? 4.189 13.456 -13.657 1.00 86.81 108 PRO A O 1
ATOM 861 N N . GLY A 1 109 ? 5.604 13.840 -11.962 1.00 81.00 109 GLY A N 1
ATOM 862 C CA . GLY A 1 109 ? 6.161 15.076 -12.527 1.00 81.00 109 GLY A CA 1
ATOM 863 C C . GLY A 1 109 ? 7.062 14.840 -13.750 1.00 81.00 109 GLY A C 1
ATOM 864 O O . GLY A 1 109 ? 7.377 13.701 -14.097 1.00 81.00 109 GLY A O 1
ATOM 865 N N . LYS A 1 110 ? 7.516 15.923 -14.404 1.00 75.69 110 LYS A N 1
ATOM 866 C CA . LYS A 1 110 ? 8.551 15.842 -15.456 1.00 75.69 110 LYS A CA 1
ATOM 867 C C . LYS A 1 110 ? 9.852 15.303 -14.858 1.00 75.69 110 LYS A C 1
ATOM 869 O O . LYS A 1 110 ? 10.263 15.751 -13.788 1.00 75.69 110 LYS A O 1
ATOM 874 N N . ARG A 1 111 ? 10.502 14.367 -15.549 1.00 70.94 111 ARG A N 1
ATOM 875 C CA . ARG A 1 111 ? 11.745 13.732 -15.093 1.00 70.94 111 ARG A CA 1
ATOM 876 C C . ARG A 1 111 ? 12.856 13.960 -16.099 1.00 70.94 111 ARG A C 1
ATOM 878 O O . ARG A 1 111 ? 12.585 14.133 -17.284 1.00 70.94 111 ARG A O 1
ATOM 885 N N . LYS A 1 112 ? 14.090 13.978 -15.598 1.00 74.56 112 LYS A N 1
ATOM 886 C CA . LYS A 1 112 ? 15.267 13.881 -16.459 1.00 74.56 112 LYS A CA 1
ATOM 887 C C . LYS A 1 112 ? 15.294 12.482 -17.062 1.00 74.56 112 LYS A C 1
ATOM 889 O O . LYS A 1 112 ? 14.966 11.520 -16.365 1.00 74.56 112 LYS A O 1
ATOM 894 N N . GLU A 1 113 ? 15.657 12.403 -18.333 1.00 73.69 113 GLU A N 1
ATOM 895 C CA . GLU A 1 113 ? 15.987 11.128 -18.954 1.00 73.69 113 GLU A CA 1
ATOM 896 C C . GLU A 1 113 ? 17.142 10.498 -18.174 1.00 73.69 113 GLU A C 1
ATOM 898 O O . GLU A 1 113 ? 18.059 11.191 -17.723 1.00 73.69 113 GLU A O 1
ATOM 903 N N . VAL A 1 114 ? 17.016 9.201 -17.916 1.00 74.50 114 VAL A N 1
ATOM 904 C CA . VAL A 1 114 ? 18.054 8.421 -17.253 1.00 74.50 114 VAL A CA 1
ATOM 905 C C . VAL A 1 114 ? 18.903 7.837 -18.366 1.00 74.50 114 VAL A C 1
ATOM 907 O O . VAL A 1 114 ? 18.386 7.093 -19.196 1.00 74.50 114 VAL A O 1
ATOM 910 N N . GLU A 1 115 ? 20.175 8.211 -18.400 1.00 73.25 115 GLU A N 1
ATOM 911 C CA . GLU A 1 115 ? 21.136 7.598 -19.310 1.00 73.25 115 GLU A CA 1
ATOM 912 C C . GLU A 1 115 ? 21.459 6.185 -18.826 1.00 73.25 115 GLU A C 1
ATOM 914 O O . GLU A 1 115 ? 21.571 5.932 -17.622 1.00 73.25 115 GLU A O 1
ATOM 919 N N . ASP A 1 116 ? 21.564 5.264 -19.776 1.00 69.75 116 ASP A N 1
ATOM 920 C CA . ASP A 1 116 ? 21.985 3.904 -19.495 1.00 69.75 116 ASP A CA 1
ATOM 921 C C . ASP A 1 116 ? 23.508 3.872 -19.353 1.00 69.75 116 ASP A C 1
ATOM 923 O O . ASP A 1 116 ? 24.232 3.979 -20.342 1.00 69.75 116 ASP A O 1
ATOM 927 N N . ASP A 1 117 ? 23.989 3.775 -18.116 1.00 65.44 117 ASP A N 1
ATOM 928 C CA . ASP A 1 117 ? 25.410 3.593 -17.845 1.00 65.44 117 ASP A CA 1
ATOM 929 C C . ASP A 1 117 ? 25.680 2.085 -17.752 1.00 65.44 117 ASP A C 1
ATOM 931 O O . ASP A 1 117 ? 25.288 1.421 -16.788 1.00 65.44 117 ASP A O 1
ATOM 935 N N . ASP A 1 118 ? 26.296 1.528 -18.797 1.00 59.62 118 ASP A N 1
ATOM 936 C CA . ASP A 1 118 ? 26.495 0.086 -19.019 1.00 59.62 118 ASP A CA 1
ATOM 937 C C . ASP A 1 118 ? 27.622 -0.494 -18.137 1.00 59.62 118 ASP A C 1
ATOM 939 O O . ASP A 1 118 ? 28.495 -1.251 -18.571 1.00 59.62 118 ASP A O 1
ATOM 943 N N . VAL A 1 119 ? 27.659 -0.086 -16.867 1.00 60.44 119 VAL A N 1
ATOM 944 C CA . VAL A 1 119 ? 28.693 -0.502 -15.924 1.00 60.44 119 VAL A CA 1
ATOM 945 C C . VAL A 1 119 ? 28.313 -1.863 -15.341 1.00 60.44 119 VAL A C 1
ATOM 947 O O . VAL A 1 119 ? 27.333 -2.002 -14.605 1.00 60.44 119 VAL A O 1
ATOM 950 N N . ALA A 1 120 ? 29.125 -2.880 -15.633 1.00 67.19 120 ALA A N 1
ATOM 951 C CA . ALA A 1 120 ? 29.036 -4.203 -15.019 1.00 67.19 120 ALA A CA 1
ATOM 952 C C . ALA A 1 120 ? 29.436 -4.137 -13.532 1.00 67.19 120 ALA A C 1
ATOM 954 O O . ALA A 1 120 ? 30.581 -4.399 -13.166 1.00 67.19 120 ALA A O 1
ATOM 955 N N . ARG A 1 121 ? 28.488 -3.741 -12.677 1.00 77.56 121 ARG A N 1
ATOM 956 C CA . ARG A 1 121 ? 28.593 -3.765 -11.212 1.00 77.56 121 ARG A CA 1
ATOM 957 C C . ARG A 1 121 ? 27.691 -4.851 -10.643 1.00 77.56 121 ARG A C 1
ATOM 959 O O . ARG A 1 121 ? 26.642 -5.168 -11.206 1.00 77.56 121 ARG A O 1
ATOM 966 N N . GLU A 1 122 ? 28.093 -5.398 -9.504 1.00 82.50 122 GLU A N 1
ATOM 967 C CA . GLU A 1 122 ? 27.222 -6.246 -8.695 1.00 82.50 122 GLU A CA 1
ATOM 968 C C . GLU A 1 122 ? 26.000 -5.438 -8.254 1.00 82.50 122 GLU A C 1
ATOM 970 O O . GLU A 1 122 ? 26.139 -4.319 -7.751 1.00 82.50 122 GLU A O 1
ATOM 975 N N . LEU A 1 123 ? 24.797 -6.012 -8.370 1.00 83.94 123 LEU A N 1
ATOM 976 C CA . LEU A 1 123 ? 23.578 -5.359 -7.872 1.00 83.94 123 LEU A CA 1
ATOM 977 C C . LEU A 1 123 ? 23.684 -5.054 -6.369 1.00 83.94 123 LEU A C 1
ATOM 979 O O . LEU A 1 123 ? 23.074 -4.111 -5.867 1.00 83.94 123 LEU A O 1
ATOM 983 N N . SER A 1 124 ? 24.500 -5.831 -5.650 1.00 81.56 124 SER A N 1
ATOM 984 C CA . SER A 1 124 ? 24.753 -5.641 -4.222 1.00 81.56 124 SER A CA 1
ATOM 985 C C . SER A 1 124 ? 25.540 -4.362 -3.872 1.00 81.56 124 SER A C 1
ATOM 987 O O . SER A 1 124 ? 25.556 -3.940 -2.715 1.00 81.56 124 SER A O 1
ATOM 989 N N . GLU A 1 125 ? 26.167 -3.722 -4.860 1.00 85.38 125 GLU A N 1
ATOM 990 C CA . GLU A 1 125 ? 26.977 -2.507 -4.693 1.00 85.38 125 GLU A CA 1
ATOM 991 C C . GLU A 1 125 ? 26.253 -1.237 -5.146 1.00 85.38 125 GLU A C 1
ATOM 993 O O . GLU A 1 125 ? 26.791 -0.131 -5.035 1.00 85.38 125 GLU A O 1
ATOM 998 N N . LEU A 1 126 ? 25.054 -1.387 -5.704 1.00 87.50 126 LEU A N 1
ATOM 999 C CA . LEU A 1 126 ? 24.255 -0.280 -6.194 1.00 87.50 126 LEU A CA 1
ATOM 1000 C C . LEU A 1 126 ? 23.479 0.374 -5.045 1.00 87.50 126 LEU A C 1
ATOM 1002 O O . LEU A 1 126 ? 22.951 -0.276 -4.138 1.00 87.50 126 LEU A O 1
ATOM 1006 N N . THR A 1 127 ? 23.391 1.697 -5.094 1.00 88.25 127 THR A N 1
ATOM 1007 C CA . THR A 1 127 ? 22.446 2.463 -4.280 1.00 88.25 127 THR A CA 1
ATOM 1008 C C . THR A 1 127 ? 21.008 2.158 -4.703 1.00 88.25 127 THR A C 1
ATOM 1010 O O . THR A 1 127 ? 20.754 1.675 -5.802 1.00 88.25 127 THR A O 1
ATOM 1013 N N . GLU A 1 128 ? 20.040 2.485 -3.848 1.00 87.12 128 GLU A N 1
ATOM 1014 C CA . GLU A 1 128 ? 18.616 2.258 -4.136 1.00 87.12 128 GLU A CA 1
ATOM 1015 C C . GLU A 1 128 ? 18.169 2.960 -5.429 1.00 87.12 128 GLU A C 1
ATOM 1017 O O . GLU A 1 128 ? 17.559 2.339 -6.286 1.00 87.12 128 GLU A O 1
ATOM 1022 N N . ASN A 1 129 ? 18.593 4.210 -5.649 1.00 88.06 129 ASN A N 1
ATOM 1023 C CA . ASN A 1 129 ? 18.285 4.940 -6.882 1.00 88.06 129 ASN A CA 1
ATOM 1024 C C . ASN A 1 129 ? 18.980 4.347 -8.128 1.00 88.06 129 ASN A C 1
ATOM 1026 O O . ASN A 1 129 ? 18.425 4.404 -9.224 1.00 88.06 129 ASN A O 1
ATOM 1030 N N . GLU A 1 130 ? 20.190 3.789 -7.991 1.00 88.94 130 GLU A N 1
ATOM 1031 C CA . GLU A 1 130 ? 20.861 3.076 -9.091 1.00 88.94 130 GLU A CA 1
ATOM 1032 C C . GLU A 1 130 ? 20.140 1.763 -9.426 1.00 88.94 130 GLU A C 1
ATOM 1034 O O . GLU A 1 130 ? 19.951 1.465 -10.602 1.00 88.94 130 GLU A O 1
ATOM 1039 N N . LEU A 1 131 ? 19.678 1.018 -8.418 1.00 89.38 131 LEU A N 1
ATOM 1040 C CA . LEU A 1 131 ? 18.857 -0.184 -8.595 1.00 89.38 131 LEU A CA 1
ATOM 1041 C C . LEU A 1 131 ? 17.511 0.141 -9.251 1.00 89.38 131 LEU A C 1
ATOM 1043 O O . LEU A 1 131 ? 17.115 -0.520 -10.207 1.00 89.38 131 LEU A O 1
ATOM 1047 N N . GLU A 1 132 ? 16.833 1.188 -8.785 1.00 90.94 132 GLU A N 1
ATOM 1048 C CA . GLU A 1 132 ? 15.572 1.668 -9.353 1.00 90.94 132 GLU A CA 1
ATOM 1049 C C . GLU A 1 132 ? 15.743 2.019 -10.841 1.00 90.94 132 GLU A C 1
ATOM 1051 O O . GLU A 1 132 ? 14.947 1.600 -11.679 1.00 90.94 132 GLU A O 1
ATOM 1056 N N . ASN A 1 133 ? 16.822 2.729 -11.198 1.00 90.12 133 ASN A N 1
ATOM 1057 C CA . ASN A 1 133 ? 17.187 2.992 -12.594 1.00 90.12 133 ASN A CA 1
ATOM 1058 C C . ASN A 1 133 ? 17.476 1.708 -13.375 1.00 90.12 133 ASN A C 1
ATOM 1060 O O . ASN A 1 133 ? 17.003 1.561 -14.499 1.00 90.12 133 ASN A O 1
ATOM 1064 N N . HIS A 1 134 ? 18.240 0.791 -12.787 1.00 88.56 134 HIS A N 1
ATOM 1065 C CA . HIS A 1 134 ? 18.633 -0.456 -13.425 1.00 88.56 134 HIS A CA 1
ATOM 1066 C C . HIS A 1 134 ? 17.410 -1.297 -13.815 1.00 88.56 134 HIS A C 1
ATOM 1068 O O . HIS A 1 134 ? 17.253 -1.650 -14.985 1.00 88.56 134 HIS A O 1
ATOM 1074 N N . PHE A 1 135 ? 16.504 -1.553 -12.867 1.00 90.56 135 PHE A N 1
ATOM 1075 C CA . PHE A 1 135 ? 15.285 -2.323 -13.123 1.00 90.56 135 PHE A CA 1
ATOM 1076 C C . PHE A 1 135 ? 14.295 -1.580 -14.027 1.00 90.56 135 PHE A C 1
ATOM 1078 O O . PHE A 1 135 ? 13.593 -2.222 -14.805 1.00 90.56 135 PHE A O 1
ATOM 1085 N N . PHE A 1 136 ? 14.259 -0.244 -13.983 1.00 92.00 136 PHE A N 1
ATOM 1086 C CA . PHE A 1 136 ? 13.444 0.553 -14.901 1.00 92.00 136 PHE A CA 1
ATOM 1087 C C . PHE A 1 136 ? 13.935 0.467 -16.356 1.00 92.00 136 PHE A C 1
ATOM 1089 O O . PHE A 1 136 ? 13.122 0.334 -17.267 1.00 92.00 136 PHE A O 1
ATOM 1096 N N . LEU A 1 137 ? 15.250 0.533 -16.585 1.00 89.88 137 LEU A N 1
ATOM 1097 C CA . LEU A 1 137 ? 15.839 0.470 -17.930 1.00 89.88 137 LEU A CA 1
ATOM 1098 C C . LEU A 1 137 ? 15.886 -0.961 -18.489 1.00 89.88 137 LEU A C 1
ATOM 1100 O O . LEU A 1 137 ? 15.836 -1.149 -19.703 1.00 89.88 137 LEU A O 1
ATOM 1104 N N . ARG A 1 138 ? 15.967 -1.975 -17.617 1.00 88.44 138 ARG A N 1
ATOM 1105 C CA . ARG A 1 138 ? 16.066 -3.399 -17.984 1.00 88.44 138 ARG A CA 1
ATOM 1106 C C . ARG A 1 138 ? 14.968 -4.241 -17.303 1.00 88.44 138 ARG A C 1
ATOM 1108 O O . ARG A 1 138 ? 15.277 -5.177 -16.563 1.00 88.44 138 ARG A O 1
ATOM 1115 N N . PRO A 1 139 ? 13.673 -3.967 -17.555 1.00 90.56 139 PRO A N 1
ATOM 1116 C CA . PRO A 1 139 ? 12.578 -4.567 -16.790 1.00 90.56 139 PRO A CA 1
ATOM 1117 C C . PRO A 1 139 ? 12.284 -6.020 -17.155 1.00 90.56 139 PRO A C 1
ATOM 1119 O O . PRO A 1 139 ? 11.585 -6.697 -16.407 1.00 90.56 139 PRO A O 1
ATOM 1122 N N . GLN A 1 140 ? 12.792 -6.511 -18.292 1.00 88.62 140 GLN A N 1
ATOM 1123 C CA . GLN A 1 140 ? 12.343 -7.768 -18.891 1.00 88.62 140 GLN A CA 1
ATOM 1124 C C . GLN A 1 140 ? 12.382 -8.940 -17.909 1.00 88.62 140 GLN A C 1
ATOM 1126 O O . GLN A 1 140 ? 11.386 -9.633 -17.758 1.00 88.62 140 GLN A O 1
ATOM 1131 N N . ARG A 1 141 ? 13.475 -9.110 -17.159 1.00 84.12 141 ARG A N 1
ATOM 1132 C CA . ARG A 1 141 ? 13.563 -10.202 -16.180 1.00 84.12 141 ARG A CA 1
ATOM 1133 C C . ARG A 1 141 ? 12.622 -10.040 -14.995 1.00 84.12 141 ARG A C 1
ATOM 1135 O O . ARG A 1 141 ? 12.082 -11.034 -14.526 1.00 84.12 141 ARG A O 1
ATOM 1142 N N . LEU A 1 142 ? 12.419 -8.811 -14.520 1.00 87.69 142 LEU A N 1
ATOM 1143 C CA . LEU A 1 142 ? 11.462 -8.528 -13.451 1.00 87.69 142 LEU A CA 1
ATOM 1144 C C . LEU A 1 142 ? 10.025 -8.832 -13.903 1.00 87.69 142 LEU A C 1
ATOM 1146 O O . LEU A 1 142 ? 9.220 -9.320 -13.118 1.00 87.69 142 LEU A O 1
ATOM 1150 N N . LEU A 1 143 ? 9.710 -8.578 -15.172 1.00 90.25 143 LEU A N 1
ATOM 1151 C CA . LEU A 1 143 ? 8.412 -8.897 -15.762 1.00 90.25 143 LEU A CA 1
ATOM 1152 C C . LEU A 1 143 ? 8.262 -10.401 -16.032 1.00 90.25 143 LEU A C 1
ATOM 1154 O O . LEU A 1 143 ? 7.224 -10.973 -15.704 1.00 90.25 143 LEU A O 1
ATOM 1158 N N . ASP A 1 144 ? 9.305 -11.064 -16.535 1.00 87.25 144 ASP A N 1
ATOM 1159 C CA . ASP A 1 144 ? 9.332 -12.515 -16.762 1.00 87.25 144 ASP A CA 1
ATOM 1160 C C . ASP A 1 144 ? 9.158 -13.291 -15.447 1.00 87.25 144 ASP A C 1
ATOM 1162 O O . ASP A 1 144 ? 8.388 -14.249 -15.401 1.00 87.25 144 ASP A O 1
ATOM 1166 N N . CYS A 1 145 ? 9.801 -12.834 -14.362 1.00 84.19 145 CYS A N 1
ATOM 1167 C CA . CYS A 1 145 ? 9.636 -13.339 -12.991 1.00 84.19 145 CYS A CA 1
ATOM 1168 C C . CYS A 1 145 ? 8.171 -13.510 -12.585 1.00 84.19 145 CYS A C 1
ATOM 1170 O O . CYS A 1 145 ? 7.805 -14.489 -11.936 1.00 84.19 145 CYS A O 1
ATOM 1172 N N . ILE A 1 146 ? 7.345 -12.523 -12.931 1.00 86.06 146 ILE A N 1
ATOM 1173 C CA . ILE A 1 146 ? 5.931 -12.479 -12.557 1.00 86.06 146 ILE A CA 1
ATOM 1174 C C . ILE A 1 146 ? 5.022 -12.941 -13.703 1.00 86.06 146 ILE A C 1
ATOM 1176 O O . ILE A 1 146 ? 3.805 -12.992 -13.540 1.00 86.06 146 ILE A O 1
ATOM 1180 N N . GLY A 1 147 ? 5.597 -13.296 -14.859 1.00 87.31 147 GLY A N 1
ATOM 1181 C CA . GLY A 1 147 ? 4.889 -13.725 -16.062 1.00 87.31 147 GLY A CA 1
ATOM 1182 C C . GLY A 1 147 ? 4.102 -12.606 -16.748 1.00 87.31 147 GLY A C 1
ATOM 1183 O O . GLY A 1 147 ? 3.012 -12.864 -17.262 1.00 87.31 147 GLY A O 1
ATOM 1184 N N . TRP A 1 148 ? 4.568 -11.354 -16.700 1.00 89.81 148 TRP A N 1
ATOM 1185 C CA . TRP A 1 148 ? 3.884 -10.178 -17.259 1.00 89.81 148 TRP A CA 1
ATOM 1186 C C . TRP A 1 148 ? 4.555 -9.667 -18.537 1.00 89.81 148 TRP A C 1
ATOM 1188 O O . TRP A 1 148 ? 5.755 -9.814 -18.734 1.00 89.81 148 TRP A O 1
ATOM 1198 N N . HIS A 1 149 ? 3.764 -9.031 -19.403 1.00 89.12 149 HIS A N 1
ATOM 1199 C CA . HIS A 1 149 ? 4.243 -8.343 -20.603 1.00 89.12 149 HIS A CA 1
ATOM 1200 C C . HIS A 1 149 ? 3.652 -6.933 -20.589 1.00 89.12 149 HIS A C 1
ATOM 1202 O O . HIS A 1 149 ? 2.572 -6.696 -21.123 1.00 89.12 149 HIS A O 1
ATOM 1208 N N . ALA A 1 150 ? 4.324 -6.022 -19.891 1.00 89.88 150 ALA A N 1
ATOM 1209 C CA . ALA A 1 150 ? 3.799 -4.702 -19.572 1.00 89.88 150 ALA A CA 1
ATOM 1210 C C . ALA A 1 150 ? 4.894 -3.635 -19.624 1.00 89.88 150 ALA A C 1
ATOM 1212 O O . ALA A 1 150 ? 6.079 -3.937 -19.499 1.00 89.88 150 ALA A O 1
ATOM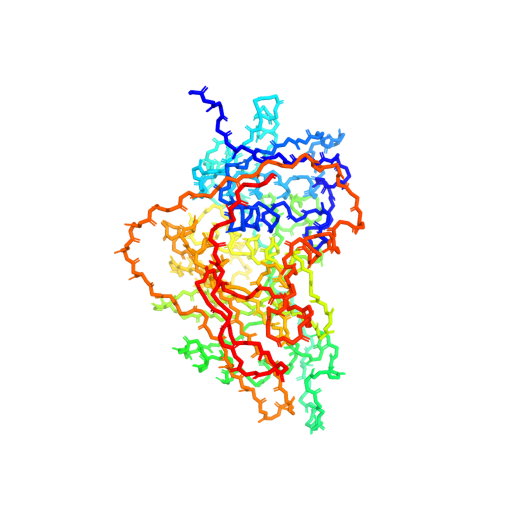 1213 N N . ASP A 1 151 ? 4.481 -2.377 -19.750 1.00 88.31 151 ASP A N 1
ATOM 1214 C CA . ASP A 1 151 ? 5.384 -1.246 -19.569 1.00 88.31 151 ASP A CA 1
ATOM 1215 C C . ASP A 1 151 ? 5.688 -1.068 -18.081 1.00 88.31 151 ASP A C 1
ATOM 1217 O O . ASP A 1 151 ? 4.780 -1.109 -17.240 1.00 88.31 151 ASP A O 1
ATOM 1221 N N . ILE A 1 152 ? 6.960 -0.828 -17.761 1.00 92.88 152 ILE A N 1
ATOM 1222 C CA . ILE A 1 152 ? 7.371 -0.483 -16.404 1.00 92.88 152 ILE A CA 1
ATOM 1223 C C . ILE A 1 152 ? 7.230 1.025 -16.166 1.00 92.88 152 ILE A C 1
ATOM 1225 O O . ILE A 1 152 ? 7.490 1.873 -17.020 1.00 92.88 152 ILE A O 1
ATOM 1229 N N . MET A 1 153 ? 6.817 1.360 -14.958 1.00 92.81 153 MET A N 1
ATOM 1230 C CA . MET A 1 153 ? 6.679 2.692 -14.408 1.00 92.81 153 MET A CA 1
ATOM 1231 C C . MET A 1 153 ? 7.656 2.829 -13.252 1.00 92.81 153 MET A C 1
ATOM 1233 O O . MET A 1 153 ? 7.963 1.868 -12.557 1.00 92.81 153 MET A O 1
ATOM 1237 N N . LYS A 1 154 ? 8.108 4.053 -13.019 1.00 90.25 154 LYS A N 1
ATOM 1238 C CA . LYS A 1 154 ? 8.997 4.399 -11.911 1.00 90.25 154 LYS A CA 1
ATOM 1239 C C . LYS A 1 154 ? 8.289 5.394 -11.001 1.00 90.25 154 LYS A C 1
ATOM 1241 O O . LYS A 1 154 ? 7.588 6.265 -11.528 1.00 90.25 154 LYS A O 1
ATOM 1246 N N . GLN A 1 155 ? 8.514 5.356 -9.692 1.00 87.19 155 GLN A N 1
ATOM 1247 C CA . GLN A 1 155 ? 8.041 6.366 -8.735 1.00 87.19 155 GLN A CA 1
ATOM 1248 C C . GLN A 1 155 ? 6.554 6.689 -8.891 1.00 87.19 155 GLN A C 1
ATOM 1250 O O . GLN A 1 155 ? 6.202 7.834 -9.206 1.00 87.19 155 GLN A O 1
ATOM 1255 N N . ILE A 1 156 ? 5.696 5.682 -8.733 1.00 90.94 156 ILE A N 1
ATOM 1256 C CA . ILE A 1 156 ? 4.245 5.873 -8.773 1.00 90.94 156 ILE A CA 1
ATOM 1257 C C . ILE A 1 156 ? 3.854 6.644 -7.509 1.00 90.94 156 ILE A C 1
ATOM 1259 O O . ILE A 1 156 ? 4.063 6.147 -6.405 1.00 90.94 156 ILE A O 1
ATOM 1263 N N . PRO A 1 157 ? 3.358 7.880 -7.632 1.00 89.94 157 PRO A N 1
ATOM 1264 C CA . PRO A 1 157 ? 2.989 8.673 -6.472 1.00 89.94 157 PRO A CA 1
ATOM 1265 C C . PRO A 1 157 ? 1.764 8.104 -5.751 1.00 89.94 157 PRO A C 1
ATOM 1267 O O . PRO A 1 157 ? 0.820 7.647 -6.389 1.00 89.94 157 PRO A O 1
ATOM 1270 N N . VAL A 1 158 ? 1.765 8.214 -4.424 1.00 92.31 158 VAL A N 1
ATOM 1271 C CA . VAL A 1 158 ? 0.647 7.797 -3.555 1.00 92.31 158 VAL A CA 1
ATOM 1272 C C . VAL A 1 158 ? 0.253 8.894 -2.557 1.00 92.31 158 VAL A C 1
ATOM 1274 O O . VAL A 1 158 ? -0.279 8.629 -1.480 1.00 92.31 158 VAL A O 1
ATOM 1277 N N . GLY A 1 159 ? 0.570 10.153 -2.872 1.00 93.69 159 GLY A N 1
ATOM 1278 C CA . GLY A 1 159 ? 0.138 11.284 -2.058 1.00 93.69 159 GLY A CA 1
ATOM 1279 C C . GLY A 1 159 ? -1.350 11.534 -2.267 1.00 93.69 159 GLY A C 1
ATOM 1280 O O . GLY A 1 159 ? -1.774 11.662 -3.410 1.00 93.69 159 GLY A O 1
ATOM 1281 N N . VAL A 1 160 ? -2.114 11.637 -1.179 1.00 95.75 160 VAL A N 1
ATOM 1282 C CA . VAL A 1 160 ? -3.560 11.904 -1.210 1.00 95.75 160 VAL A CA 1
ATOM 1283 C C . VAL A 1 160 ? -3.845 13.348 -0.808 1.00 95.75 160 VAL A C 1
ATOM 1285 O O . VAL A 1 160 ? -3.252 13.878 0.141 1.00 95.75 160 VAL A O 1
ATOM 1288 N N . PHE A 1 161 ? -4.753 13.974 -1.548 1.00 96.38 161 PHE A N 1
ATOM 1289 C CA . PHE A 1 161 ? -5.140 15.374 -1.439 1.00 96.38 161 PHE A CA 1
ATOM 1290 C C . PHE A 1 161 ? -6.667 15.502 -1.484 1.00 96.38 161 PHE A C 1
ATOM 1292 O O . PHE A 1 161 ? -7.324 14.703 -2.142 1.00 96.38 161 PHE A O 1
ATOM 1299 N N . ALA A 1 162 ? -7.228 16.493 -0.798 1.00 96.94 162 ALA A N 1
ATOM 1300 C CA . ALA A 1 162 ? -8.650 16.821 -0.860 1.00 96.94 162 ALA A CA 1
ATOM 1301 C C . ALA A 1 162 ? -8.919 17.853 -1.967 1.00 96.94 162 ALA A C 1
ATOM 1303 O O . ALA A 1 162 ? -8.262 18.889 -2.003 1.00 96.94 162 ALA A O 1
ATOM 1304 N N . GLU A 1 163 ? -9.882 17.584 -2.844 1.00 95.56 163 GLU A N 1
ATOM 1305 C CA . GLU A 1 163 ? -10.408 18.449 -3.917 1.00 95.56 163 GLU A CA 1
ATOM 1306 C C . GLU A 1 163 ? -9.426 18.830 -5.044 1.00 95.56 163 GLU A C 1
ATOM 1308 O O . GLU A 1 163 ? -9.785 18.792 -6.217 1.00 95.56 163 GLU A O 1
ATOM 1313 N N . GLU A 1 164 ? -8.181 19.179 -4.725 1.00 94.50 164 GLU A N 1
ATOM 1314 C CA . GLU A 1 164 ? -7.134 19.577 -5.670 1.00 94.50 164 GLU A CA 1
ATOM 1315 C C . GLU A 1 164 ? -5.764 19.041 -5.243 1.00 94.50 164 GLU A C 1
ATOM 1317 O O . GLU A 1 164 ? -5.500 18.844 -4.059 1.00 94.50 164 GLU A O 1
ATOM 1322 N N . VAL A 1 165 ? -4.823 18.857 -6.175 1.00 92.94 165 VAL A N 1
ATOM 1323 C CA . VAL A 1 165 ? -3.452 18.444 -5.819 1.00 92.94 165 VAL A CA 1
ATOM 1324 C C . VAL A 1 165 ? -2.590 19.675 -5.530 1.00 92.94 165 VAL A C 1
ATOM 1326 O O . VAL A 1 165 ? -1.927 20.223 -6.419 1.00 92.94 165 VAL A O 1
ATOM 1329 N N . SER A 1 166 ? -2.552 20.097 -4.261 1.00 92.56 166 SER A N 1
ATOM 1330 C CA . SER A 1 166 ? -1.778 21.254 -3.797 1.00 92.56 166 SER A CA 1
ATOM 1331 C C . SER A 1 166 ? -1.103 21.010 -2.437 1.00 92.56 166 SER A C 1
ATOM 1333 O O . SER A 1 166 ? -1.216 19.956 -1.816 1.00 92.56 166 SER A O 1
ATOM 1335 N N . LYS A 1 167 ? -0.278 21.954 -1.964 1.00 91.38 167 LYS A N 1
ATOM 1336 C CA . LYS A 1 167 ? 0.377 21.804 -0.646 1.00 91.38 167 LYS A CA 1
ATOM 1337 C C . LYS A 1 167 ? -0.609 21.962 0.515 1.00 91.38 167 LYS A C 1
ATOM 1339 O O . LYS A 1 167 ? -0.352 21.385 1.571 1.00 91.38 167 LYS A O 1
ATOM 1344 N N . SER A 1 168 ? -1.656 22.766 0.334 1.00 93.75 168 SER A N 1
ATOM 1345 C CA . SER A 1 168 ? -2.670 23.079 1.348 1.00 93.75 168 SER A CA 1
ATOM 1346 C C . SER A 1 168 ? -3.699 21.968 1.495 1.00 93.75 168 SER A C 1
ATOM 1348 O O . SER A 1 168 ? -4.073 21.665 2.616 1.00 93.75 168 SER A O 1
ATOM 1350 N N . SER A 1 169 ? -4.077 21.308 0.401 1.00 95.19 169 SER A N 1
ATOM 1351 C CA . SER A 1 169 ? -5.072 20.226 0.391 1.00 95.19 169 SER A CA 1
ATOM 1352 C C . SER A 1 169 ? -4.535 18.848 0.785 1.00 95.19 169 SER A C 1
ATOM 1354 O O . SER A 1 169 ? -5.233 17.841 0.723 1.00 95.19 169 SER A O 1
ATOM 1356 N N . ARG A 1 170 ? -3.250 18.760 1.121 1.00 94.94 170 ARG A N 1
ATOM 1357 C CA . ARG A 1 170 ? -2.564 17.491 1.339 1.00 94.94 170 ARG A CA 1
ATOM 1358 C C . ARG A 1 170 ? -3.052 16.797 2.616 1.00 94.94 170 ARG A C 1
ATOM 1360 O O . ARG A 1 170 ? -2.748 17.283 3.706 1.00 94.94 170 ARG A O 1
ATOM 1367 N N . VAL A 1 171 ? -3.649 15.617 2.447 1.00 96.25 171 VAL A N 1
ATOM 1368 C CA . VAL A 1 171 ? -4.160 14.748 3.520 1.00 96.25 171 VAL A CA 1
ATOM 1369 C C . VAL A 1 171 ? -3.073 13.796 4.018 1.00 96.25 171 VAL A C 1
ATOM 1371 O O . VAL A 1 171 ? -2.809 13.724 5.211 1.00 96.25 171 VAL A O 1
ATOM 1374 N N . PHE A 1 172 ? -2.375 13.108 3.107 1.00 94.81 172 PHE A N 1
ATOM 1375 C CA . PHE A 1 172 ? -1.253 12.220 3.454 1.00 94.81 172 PHE A CA 1
ATOM 1376 C C . PHE A 1 172 ? 0.104 12.878 3.169 1.00 94.81 172 PHE A C 1
ATOM 1378 O O . PHE A 1 172 ? 0.197 13.810 2.369 1.00 94.81 172 PHE A O 1
ATOM 1385 N N . PRO A 1 173 ? 1.217 12.403 3.749 1.00 86.75 173 PRO A N 1
ATOM 1386 C CA . PRO A 1 173 ? 2.541 12.949 3.470 1.00 86.75 173 PRO A CA 1
ATOM 1387 C C . PRO A 1 173 ? 2.906 12.782 1.983 1.00 86.75 173 PRO A C 1
ATOM 1389 O O . PRO A 1 173 ? 3.110 11.680 1.491 1.00 86.75 173 PRO A O 1
ATOM 1392 N N . GLY A 1 174 ? 2.993 13.890 1.241 1.00 60.88 174 GLY A N 1
ATOM 1393 C CA . GLY A 1 174 ? 3.039 13.850 -0.229 1.00 60.88 174 GLY A CA 1
ATOM 1394 C C . GLY A 1 174 ? 4.421 13.957 -0.885 1.00 60.88 174 GLY A C 1
ATOM 1395 O O . GLY A 1 174 ? 4.516 13.802 -2.095 1.00 60.88 174 GLY A O 1
ATOM 1396 N N . ALA A 1 175 ? 5.497 14.280 -0.157 1.00 51.00 175 ALA A N 1
ATOM 1397 C CA . ALA A 1 175 ? 6.810 14.523 -0.784 1.00 51.00 175 ALA A CA 1
ATOM 1398 C C . ALA A 1 175 ? 7.682 13.259 -0.937 1.00 51.00 175 ALA A C 1
ATOM 1400 O O . ALA A 1 175 ? 8.561 13.246 -1.798 1.00 51.00 175 ALA A O 1
ATOM 1401 N N . GLY A 1 176 ? 7.431 12.219 -0.131 1.00 58.41 176 GLY A N 1
ATOM 1402 C CA . GLY A 1 176 ? 8.255 11.005 -0.075 1.00 58.41 176 GLY A CA 1
ATOM 1403 C C . GLY A 1 176 ? 7.534 9.690 -0.382 1.00 58.41 176 GLY A C 1
ATOM 1404 O O . GLY A 1 176 ? 8.213 8.727 -0.696 1.00 58.41 176 GLY A O 1
ATOM 1405 N N . GLY A 1 177 ? 6.196 9.634 -0.335 1.00 71.19 177 GLY A N 1
ATOM 1406 C CA . GLY A 1 177 ? 5.448 8.403 -0.618 1.00 71.19 177 GLY A CA 1
ATOM 1407 C C . GLY A 1 177 ? 5.359 8.138 -2.117 1.00 71.19 177 GLY A C 1
ATOM 1408 O O . GLY A 1 177 ? 4.555 8.771 -2.813 1.00 71.19 177 GLY A O 1
ATOM 1409 N N . LYS A 1 178 ? 6.201 7.238 -2.621 1.00 85.69 178 LYS A N 1
ATOM 1410 C CA . LYS A 1 178 ? 6.166 6.774 -4.006 1.00 85.69 178 LYS A CA 1
ATOM 1411 C C . LYS A 1 178 ? 6.535 5.301 -4.035 1.00 85.69 178 LYS A C 1
ATOM 1413 O O . LYS A 1 178 ? 7.498 4.919 -3.390 1.00 85.69 178 LYS A O 1
ATOM 1418 N N . VAL A 1 179 ? 5.824 4.531 -4.844 1.00 89.50 179 VAL A N 1
ATOM 1419 C CA . VAL A 1 179 ? 6.236 3.168 -5.183 1.00 89.50 179 VAL A CA 1
ATOM 1420 C C . VAL A 1 179 ? 7.442 3.254 -6.104 1.00 89.50 179 VAL A C 1
ATOM 1422 O O . VAL A 1 179 ? 7.346 3.919 -7.141 1.00 89.50 179 VAL A O 1
ATOM 1425 N N . ASP A 1 180 ? 8.545 2.594 -5.765 1.00 92.75 180 ASP A N 1
ATOM 1426 C CA . ASP A 1 180 ? 9.794 2.687 -6.532 1.00 92.75 180 ASP A CA 1
ATOM 1427 C C . ASP A 1 180 ? 9.592 2.311 -7.999 1.00 92.75 180 ASP A C 1
ATOM 1429 O O . ASP A 1 180 ? 9.963 3.068 -8.904 1.00 92.75 180 ASP A O 1
ATOM 1433 N N . LEU A 1 181 ? 8.921 1.182 -8.243 1.00 95.62 181 LEU A N 1
ATOM 1434 C CA . LEU A 1 181 ? 8.569 0.708 -9.577 1.00 95.62 181 LEU A CA 1
ATOM 1435 C C . LEU A 1 181 ? 7.153 0.127 -9.600 1.00 95.62 181 LEU A C 1
ATOM 1437 O O . LEU A 1 181 ? 6.635 -0.359 -8.597 1.00 95.62 181 LEU A O 1
ATOM 1441 N N . GLY A 1 182 ? 6.544 0.092 -10.777 1.00 96.00 182 GLY A N 1
ATOM 1442 C CA . GLY A 1 182 ? 5.345 -0.707 -10.993 1.00 96.00 182 GLY A CA 1
ATOM 1443 C C . GLY A 1 182 ? 5.138 -1.062 -12.452 1.00 96.00 182 GLY A C 1
ATOM 1444 O O . GLY A 1 182 ? 5.817 -0.542 -13.325 1.00 96.00 182 GLY A O 1
ATOM 1445 N N . ALA A 1 183 ? 4.200 -1.948 -12.728 1.00 95.75 183 ALA A N 1
ATOM 1446 C CA . ALA A 1 183 ? 3.805 -2.323 -14.077 1.00 95.75 183 ALA A CA 1
ATOM 1447 C C . ALA A 1 183 ? 2.286 -2.438 -14.128 1.00 95.75 183 ALA A C 1
ATOM 1449 O O . ALA A 1 183 ? 1.649 -2.727 -13.116 1.00 95.75 183 ALA A O 1
ATOM 1450 N N . VAL A 1 184 ? 1.691 -2.203 -15.292 1.00 94.06 184 VAL A N 1
ATOM 1451 C CA . VAL A 1 184 ? 0.241 -2.335 -15.454 1.00 94.06 184 VAL A CA 1
ATOM 1452 C C . VAL A 1 184 ? -0.086 -3.154 -16.691 1.00 94.06 184 VAL A C 1
ATOM 1454 O O . VAL A 1 184 ? 0.351 -2.850 -17.798 1.00 94.06 184 VAL A O 1
ATOM 1457 N N . ASP A 1 185 ? -0.876 -4.198 -16.497 1.00 90.06 185 ASP A N 1
ATOM 1458 C CA . ASP A 1 185 ? -1.405 -5.074 -17.536 1.00 90.06 185 ASP A CA 1
ATOM 1459 C C . ASP A 1 185 ? -2.917 -5.128 -17.317 1.00 90.06 185 ASP A C 1
ATOM 1461 O O . ASP A 1 185 ? -3.373 -5.571 -16.269 1.00 90.06 185 ASP A O 1
ATOM 1465 N N . GLU A 1 186 ? -3.713 -4.659 -18.278 1.00 79.56 186 GLU A N 1
ATOM 1466 C CA . GLU A 1 186 ? -5.172 -4.556 -18.109 1.00 79.56 186 GLU A CA 1
ATOM 1467 C C . GLU A 1 186 ? -5.839 -5.913 -17.827 1.00 79.56 186 GLU A C 1
ATOM 1469 O O . GLU A 1 186 ? -6.909 -5.955 -17.227 1.00 79.56 186 GLU A O 1
ATOM 1474 N N . SER A 1 187 ? -5.199 -7.026 -18.211 1.00 83.81 187 SER A N 1
ATOM 1475 C CA . SER A 1 187 ? -5.705 -8.378 -17.957 1.00 83.81 187 SER A CA 1
ATOM 1476 C C . SER A 1 187 ? -5.245 -8.978 -16.624 1.00 83.81 187 SER A C 1
ATOM 1478 O O . SER A 1 187 ? -5.871 -9.924 -16.145 1.00 83.81 187 SER A O 1
ATOM 1480 N N . LYS A 1 188 ? -4.164 -8.459 -16.024 1.00 85.31 188 LYS A N 1
ATOM 1481 C CA . LYS A 1 188 ? -3.544 -9.025 -14.806 1.00 85.31 188 LYS A CA 1
ATOM 1482 C C . LYS A 1 188 ? -3.596 -8.106 -13.591 1.00 85.31 188 LYS A C 1
ATOM 1484 O O . LYS A 1 188 ? -3.550 -8.602 -12.466 1.00 85.31 188 LYS A O 1
ATOM 1489 N N . GLY A 1 189 ? -3.700 -6.799 -13.807 1.00 93.56 189 GLY A N 1
ATOM 1490 C CA . GLY A 1 189 ? -3.775 -5.778 -12.773 1.00 93.56 189 GLY A CA 1
ATOM 1491 C C . GLY A 1 189 ? -2.583 -4.824 -12.753 1.00 93.56 189 GLY A C 1
ATOM 1492 O O . GLY A 1 189 ? -1.931 -4.559 -13.765 1.00 93.56 189 GLY A O 1
ATOM 1493 N N . VAL A 1 190 ? -2.294 -4.308 -11.560 1.00 96.62 190 VAL A N 1
ATOM 1494 C CA . VAL A 1 190 ? -1.131 -3.454 -11.283 1.00 96.62 190 VAL A CA 1
ATOM 1495 C C . VAL A 1 190 ? -0.129 -4.219 -10.424 1.00 96.62 190 VAL A C 1
ATOM 1497 O O . VAL A 1 190 ? -0.480 -4.681 -9.344 1.00 96.62 190 VAL A O 1
ATOM 1500 N N . ALA A 1 191 ? 1.116 -4.334 -10.877 1.00 96.56 191 ALA A N 1
ATOM 1501 C CA . ALA A 1 191 ? 2.224 -4.835 -10.074 1.00 96.56 191 ALA A CA 1
ATOM 1502 C C . ALA A 1 191 ? 2.973 -3.654 -9.452 1.00 96.56 191 ALA A C 1
ATOM 1504 O O . ALA A 1 191 ? 3.292 -2.692 -10.150 1.00 96.56 191 ALA A O 1
ATOM 1505 N N . LEU A 1 192 ? 3.266 -3.730 -8.159 1.00 97.44 192 LEU A N 1
ATOM 1506 C CA . LEU A 1 192 ? 4.040 -2.752 -7.400 1.00 97.44 192 LEU A CA 1
ATOM 1507 C C . LEU A 1 192 ? 5.317 -3.432 -6.916 1.00 97.44 192 LEU A C 1
ATOM 1509 O O . LEU A 1 192 ? 5.245 -4.537 -6.381 1.00 97.44 192 LEU A O 1
ATOM 1513 N N . PHE A 1 193 ? 6.468 -2.787 -7.076 1.00 95.75 193 PHE A N 1
ATOM 1514 C CA . PHE A 1 193 ? 7.736 -3.304 -6.571 1.00 95.75 193 PHE A CA 1
ATOM 1515 C C . PHE A 1 193 ? 8.335 -2.295 -5.601 1.00 95.75 193 PHE A C 1
ATOM 1517 O O . PHE A 1 193 ? 8.738 -1.202 -6.001 1.00 95.75 193 PHE A O 1
ATOM 1524 N N . GLU A 1 194 ? 8.379 -2.696 -4.337 1.00 95.19 194 GLU A N 1
ATOM 1525 C CA . GLU A 1 194 ? 9.015 -1.967 -3.253 1.00 95.19 194 GLU A CA 1
ATOM 1526 C C . GLU A 1 194 ? 10.468 -2.412 -3.138 1.00 95.19 194 GLU A C 1
ATOM 1528 O O . GLU A 1 194 ? 10.755 -3.539 -2.715 1.00 95.19 194 GLU A O 1
ATOM 1533 N N . LEU A 1 195 ? 11.388 -1.554 -3.561 1.00 94.06 195 LEU A N 1
ATOM 1534 C CA . LEU A 1 195 ? 12.797 -1.879 -3.667 1.00 94.06 195 LEU A CA 1
ATOM 1535 C C . LEU A 1 195 ? 13.491 -1.617 -2.331 1.00 94.06 195 LEU A C 1
ATOM 1537 O O . LEU A 1 195 ? 13.346 -0.568 -1.710 1.00 94.06 195 LEU A O 1
ATOM 1541 N N . LYS A 1 196 ? 14.321 -2.563 -1.893 1.00 92.25 196 LYS A N 1
ATOM 1542 C CA . LYS A 1 196 ? 15.205 -2.357 -0.745 1.00 92.25 196 LYS A CA 1
ATOM 1543 C C . LYS A 1 196 ? 16.629 -2.642 -1.141 1.00 92.25 196 LYS A C 1
ATOM 1545 O O . LYS A 1 196 ? 16.958 -3.761 -1.528 1.00 92.25 196 LYS A O 1
ATOM 1550 N N . LYS A 1 197 ? 17.487 -1.632 -0.979 1.00 89.62 197 LYS A N 1
ATOM 1551 C CA . LYS A 1 197 ? 18.925 -1.809 -1.179 1.00 89.62 197 LYS A CA 1
ATOM 1552 C C . LYS A 1 197 ? 19.490 -2.915 -0.267 1.00 89.62 197 LYS A C 1
ATOM 1554 O O . LYS A 1 197 ? 18.961 -3.151 0.826 1.00 89.62 197 LYS A O 1
ATOM 1559 N N . PRO A 1 198 ? 20.628 -3.519 -0.635 1.00 86.81 198 PRO A N 1
ATOM 1560 C CA . PRO A 1 198 ? 21.268 -4.560 0.155 1.00 86.81 198 PRO A CA 1
ATOM 1561 C C . PRO A 1 198 ? 21.503 -4.134 1.605 1.00 86.81 198 PRO A C 1
ATOM 1563 O O . PRO A 1 198 ? 21.986 -3.036 1.894 1.00 86.81 198 PRO A O 1
ATOM 1566 N N . GLY A 1 199 ? 21.132 -5.016 2.533 1.00 85.38 199 GLY A N 1
ATOM 1567 C CA . GLY A 1 199 ? 21.243 -4.768 3.973 1.00 85.38 199 GLY A CA 1
ATOM 1568 C C . GLY A 1 199 ? 20.127 -3.907 4.582 1.00 85.38 199 GLY A C 1
ATOM 1569 O O . GLY A 1 199 ? 20.016 -3.868 5.807 1.00 85.38 199 GLY A O 1
ATOM 1570 N N . ASN A 1 200 ? 19.254 -3.282 3.782 1.00 87.94 200 ASN A N 1
ATOM 1571 C CA . ASN A 1 200 ? 18.056 -2.600 4.279 1.00 87.94 200 ASN A CA 1
ATOM 1572 C C . ASN A 1 200 ? 16.910 -3.605 4.470 1.00 87.94 200 ASN A C 1
ATOM 1574 O O . ASN A 1 200 ? 16.059 -3.782 3.607 1.00 87.94 200 ASN A O 1
ATOM 1578 N N . ARG A 1 201 ? 16.908 -4.303 5.607 1.00 90.25 201 ARG A N 1
ATOM 1579 C CA . ARG A 1 201 ? 15.990 -5.422 5.875 1.00 90.25 201 ARG A CA 1
ATOM 1580 C C . ARG A 1 201 ? 14.990 -5.068 6.963 1.00 90.25 201 ARG A C 1
ATOM 1582 O O . ARG A 1 201 ? 14.960 -5.721 7.995 1.00 90.25 201 ARG A O 1
ATOM 1589 N N . LYS A 1 202 ? 14.218 -4.007 6.765 1.00 92.44 202 LYS A N 1
ATOM 1590 C CA . LYS A 1 202 ? 13.242 -3.543 7.759 1.00 92.44 202 LYS A CA 1
ATOM 1591 C C . LYS A 1 202 ? 11.937 -4.323 7.661 1.00 92.44 202 LYS A C 1
ATOM 1593 O O . LYS A 1 202 ? 11.478 -4.611 6.552 1.00 92.44 202 LYS A O 1
ATOM 1598 N N . VAL A 1 203 ? 11.317 -4.596 8.807 1.00 93.00 203 VAL A N 1
ATOM 1599 C CA . VAL A 1 203 ? 9.929 -5.073 8.893 1.00 93.00 203 VAL A CA 1
ATOM 1600 C C . VAL A 1 203 ? 8.991 -4.048 8.259 1.00 93.00 203 VAL A C 1
ATOM 1602 O O . VAL A 1 203 ? 8.088 -4.435 7.523 1.00 93.00 203 VAL A O 1
ATOM 1605 N N . GLY A 1 204 ? 9.276 -2.751 8.425 1.00 93.44 204 GLY A N 1
ATOM 1606 C CA . GLY A 1 204 ? 8.478 -1.664 7.843 1.00 93.44 204 GLY A CA 1
ATOM 1607 C C . GLY A 1 204 ? 8.331 -1.670 6.322 1.00 93.44 204 GLY A C 1
ATOM 1608 O O . GLY A 1 204 ? 7.402 -1.054 5.809 1.00 93.44 204 GLY A O 1
ATOM 1609 N N . SER A 1 205 ? 9.153 -2.439 5.602 1.00 93.50 205 SER A N 1
ATOM 1610 C CA . SER A 1 205 ? 8.999 -2.638 4.155 1.00 93.50 205 SER A CA 1
ATOM 1611 C C . SER A 1 205 ? 7.635 -3.236 3.786 1.00 93.50 205 SER A C 1
ATOM 1613 O O . SER A 1 205 ? 7.099 -2.920 2.729 1.00 93.50 205 SER A O 1
ATOM 1615 N N . ILE A 1 206 ? 7.047 -4.082 4.647 1.00 95.44 206 ILE A N 1
ATOM 1616 C CA . ILE A 1 206 ? 5.727 -4.662 4.360 1.00 95.44 206 ILE A CA 1
ATOM 1617 C C . ILE A 1 206 ? 4.586 -3.679 4.628 1.00 95.44 206 ILE A C 1
ATOM 1619 O O . ILE A 1 206 ? 3.647 -3.620 3.844 1.00 95.44 206 ILE A O 1
ATOM 1623 N N . SER A 1 207 ? 4.686 -2.869 5.687 1.00 96.38 207 SER A N 1
ATOM 1624 C CA . SER A 1 207 ? 3.726 -1.791 5.961 1.00 96.38 207 SER A CA 1
ATOM 1625 C C . SER A 1 207 ? 3.716 -0.756 4.835 1.00 96.38 207 SER A C 1
ATOM 1627 O O . SER A 1 207 ? 2.666 -0.220 4.492 1.00 96.38 207 SER A O 1
ATOM 1629 N N . GLU A 1 208 ? 4.877 -0.495 4.234 1.00 95.38 208 GLU A N 1
ATOM 1630 C CA . GLU A 1 208 ? 5.007 0.367 3.059 1.00 95.38 208 GLU A CA 1
ATOM 1631 C C . GLU A 1 208 ? 4.324 -0.213 1.829 1.00 95.38 208 GLU A C 1
ATOM 1633 O O . GLU A 1 208 ? 3.458 0.438 1.244 1.00 95.38 208 GLU A O 1
ATOM 1638 N N . LEU A 1 209 ? 4.641 -1.463 1.496 1.00 96.31 209 LEU A N 1
ATOM 1639 C CA . LEU A 1 209 ? 4.025 -2.147 0.369 1.00 96.31 209 LEU A CA 1
ATOM 1640 C C . LEU A 1 209 ? 2.498 -2.252 0.514 1.00 96.31 209 LEU A C 1
ATOM 1642 O O . LEU A 1 209 ? 1.781 -2.050 -0.464 1.00 96.31 209 LEU A O 1
ATOM 1646 N N . LEU A 1 210 ? 2.000 -2.526 1.725 1.00 97.12 210 LEU A N 1
ATOM 1647 C CA . LEU A 1 210 ? 0.567 -2.557 2.029 1.00 97.12 210 LEU A CA 1
ATOM 1648 C C . LEU A 1 210 ? -0.086 -1.190 1.842 1.00 97.12 210 LEU A C 1
ATOM 1650 O O . LEU A 1 210 ? -1.113 -1.091 1.178 1.00 97.12 210 LEU A O 1
ATOM 1654 N N . PHE A 1 211 ? 0.528 -0.124 2.362 1.00 97.19 211 PHE A N 1
ATOM 1655 C CA . PHE A 1 211 ? 0.024 1.231 2.153 1.00 97.19 211 PHE A CA 1
ATOM 1656 C C . PHE A 1 211 ? -0.081 1.566 0.658 1.00 97.19 211 PHE A C 1
ATOM 1658 O O . PHE A 1 211 ? -1.101 2.090 0.212 1.00 97.19 211 PHE A O 1
ATOM 1665 N N . TYR A 1 212 ? 0.938 1.219 -0.129 1.00 97.38 212 TYR A N 1
ATOM 1666 C CA . TYR A 1 212 ? 0.931 1.433 -1.575 1.00 97.38 212 TYR A CA 1
ATOM 1667 C C . TYR A 1 212 ? -0.141 0.610 -2.284 1.00 97.38 212 TYR A C 1
ATOM 1669 O O . TYR A 1 212 ? -0.863 1.152 -3.124 1.00 97.38 212 TYR A O 1
ATOM 1677 N N . ALA A 1 213 ? -0.290 -0.663 -1.918 1.00 97.25 213 ALA A N 1
ATOM 1678 C CA . ALA A 1 213 ? -1.323 -1.524 -2.474 1.00 97.25 213 ALA A CA 1
ATOM 1679 C C . ALA A 1 213 ? -2.729 -0.989 -2.180 1.00 97.25 213 ALA A C 1
ATOM 1681 O O . ALA A 1 213 ? -3.523 -0.862 -3.109 1.00 97.25 213 ALA A O 1
ATOM 1682 N N . HIS A 1 214 ? -2.994 -0.557 -0.944 1.00 97.31 214 HIS A N 1
ATOM 1683 C CA . HIS A 1 214 ? -4.291 -0.006 -0.554 1.00 97.31 214 HIS A CA 1
ATOM 1684 C C . HIS A 1 214 ? -4.620 1.286 -1.290 1.00 97.31 214 HIS A C 1
ATOM 1686 O O . HIS A 1 214 ? -5.729 1.417 -1.801 1.00 97.31 214 HIS A O 1
ATOM 1692 N N . VAL A 1 215 ? -3.663 2.211 -1.423 1.00 97.50 215 VAL A N 1
ATOM 1693 C CA . VAL A 1 215 ? -3.897 3.448 -2.184 1.00 97.50 215 VAL A CA 1
ATOM 1694 C C . VAL A 1 215 ? -4.218 3.125 -3.643 1.00 97.50 215 VAL A C 1
ATOM 1696 O O . VAL A 1 215 ? -5.180 3.657 -4.187 1.00 97.50 215 VAL A O 1
ATOM 1699 N N . VAL A 1 216 ? -3.466 2.223 -4.280 1.00 97.19 216 VAL A N 1
ATOM 1700 C CA . VAL A 1 216 ? -3.730 1.820 -5.671 1.00 97.19 216 VAL A CA 1
ATOM 1701 C C . VAL A 1 216 ? -5.067 1.091 -5.800 1.00 97.19 216 VAL A C 1
ATOM 1703 O O . VAL A 1 216 ? -5.815 1.342 -6.746 1.00 97.19 216 VAL A O 1
ATOM 1706 N N . ARG A 1 217 ? -5.412 0.228 -4.844 1.00 97.00 217 ARG A N 1
ATOM 1707 C CA . ARG A 1 217 ? -6.702 -0.461 -4.830 1.00 97.00 217 ARG A CA 1
ATOM 1708 C C . ARG A 1 217 ? -7.855 0.523 -4.662 1.00 97.00 217 ARG A C 1
ATOM 1710 O O . ARG A 1 217 ? -8.859 0.406 -5.356 1.00 97.00 217 ARG A O 1
ATOM 1717 N N . ASP A 1 218 ? -7.689 1.536 -3.826 1.00 97.62 218 ASP A N 1
ATOM 1718 C CA . ASP A 1 218 ? -8.685 2.584 -3.613 1.00 97.62 218 ASP A CA 1
ATOM 1719 C C . ASP A 1 218 ? -8.834 3.514 -4.826 1.00 97.62 218 ASP A C 1
ATOM 1721 O O . ASP A 1 218 ? -9.929 4.023 -5.065 1.00 97.62 218 ASP A O 1
ATOM 1725 N N . ILE A 1 219 ? -7.793 3.660 -5.656 1.00 96.81 219 ILE A N 1
ATOM 1726 C CA . ILE A 1 219 ? -7.912 4.271 -6.990 1.00 96.81 219 ILE A CA 1
ATOM 1727 C C . ILE A 1 219 ? -8.793 3.408 -7.906 1.00 96.81 219 ILE A C 1
ATOM 1729 O O . ILE A 1 219 ? -9.695 3.921 -8.566 1.00 96.81 219 ILE A O 1
ATOM 1733 N N . GLN A 1 220 ? -8.569 2.092 -7.934 1.00 95.62 220 GLN A N 1
ATOM 1734 C CA . GLN A 1 220 ? -9.355 1.150 -8.748 1.00 95.62 220 GLN A CA 1
ATOM 1735 C C . GLN A 1 220 ? -10.819 1.036 -8.294 1.00 95.62 220 GLN A C 1
ATOM 1737 O O . GLN A 1 220 ? -11.702 0.722 -9.090 1.00 95.62 220 GLN A O 1
ATOM 1742 N N . LEU A 1 221 ? -11.085 1.272 -7.008 1.00 95.62 221 LEU A N 1
ATOM 1743 C CA . LEU A 1 221 ? -12.429 1.294 -6.429 1.00 95.62 221 LEU A CA 1
ATOM 1744 C C . LEU A 1 221 ? -13.126 2.659 -6.570 1.00 95.62 221 LEU A C 1
ATOM 1746 O O . LEU A 1 221 ? -14.290 2.782 -6.194 1.00 95.62 221 LEU A O 1
ATOM 1750 N N . GLY A 1 222 ? -12.441 3.680 -7.096 1.00 96.06 222 GLY A N 1
ATOM 1751 C CA . GLY A 1 222 ? -12.982 5.034 -7.258 1.00 96.06 222 GLY A CA 1
ATOM 1752 C C . GLY A 1 222 ? -13.108 5.833 -5.955 1.00 96.06 222 GLY A C 1
ATOM 1753 O O . GLY A 1 222 ? -13.756 6.877 -5.941 1.00 96.06 222 GLY A O 1
ATOM 1754 N N . ILE A 1 223 ? -12.492 5.358 -4.869 1.00 97.19 223 ILE A N 1
ATOM 1755 C CA . ILE A 1 223 ? -12.379 6.081 -3.592 1.00 97.19 223 ILE A CA 1
ATOM 1756 C C . ILE A 1 223 ? -11.387 7.231 -3.751 1.00 97.19 223 ILE A C 1
ATOM 1758 O O . ILE A 1 223 ? -11.634 8.351 -3.308 1.00 97.19 223 ILE A O 1
ATOM 1762 N N . PHE A 1 224 ? -10.284 6.946 -4.438 1.00 97.50 224 PHE A N 1
ATOM 1763 C CA . PHE A 1 224 ? -9.328 7.937 -4.894 1.00 97.50 224 PHE A CA 1
ATOM 1764 C C . PHE A 1 224 ? -9.439 8.131 -6.404 1.00 97.50 224 PHE A C 1
ATOM 1766 O O . PHE A 1 224 ? -9.652 7.186 -7.160 1.00 97.50 224 PHE A O 1
ATOM 1773 N N . GLY A 1 225 ? -9.274 9.372 -6.851 1.00 95.62 225 GLY A N 1
ATOM 1774 C CA . GLY A 1 225 ? -9.218 9.734 -8.262 1.00 95.62 225 GLY A CA 1
ATOM 1775 C C . GLY A 1 225 ? -7.883 10.360 -8.645 1.00 95.62 225 GLY A C 1
ATOM 1776 O O . GLY A 1 225 ? -7.033 10.644 -7.808 1.00 95.62 225 GLY A O 1
ATOM 1777 N N . TYR A 1 226 ? -7.716 10.634 -9.930 1.00 94.69 226 TYR A N 1
ATOM 1778 C CA . TYR A 1 226 ? -6.684 11.537 -10.435 1.00 94.69 226 TYR A CA 1
ATOM 1779 C C . TYR A 1 226 ? -7.368 12.782 -10.998 1.00 94.69 226 TYR A C 1
ATOM 1781 O O . TYR A 1 226 ? -8.442 12.660 -11.588 1.00 94.69 226 TYR A O 1
ATOM 1789 N N . GLU A 1 227 ? -6.732 13.953 -10.912 1.00 89.38 227 GLU A N 1
ATOM 1790 C CA . GLU A 1 227 ? -7.216 15.155 -11.611 1.00 89.38 227 GLU A CA 1
ATOM 1791 C C . GLU A 1 227 ? -7.340 14.870 -13.116 1.00 89.38 227 GLU A C 1
ATOM 1793 O O . GLU A 1 227 ? -6.337 14.548 -13.760 1.00 89.38 227 GLU A O 1
ATOM 1798 N N . GLU A 1 228 ? -8.551 14.986 -13.676 1.00 80.06 228 GLU A N 1
ATOM 1799 C CA . GLU A 1 228 ? -8.859 14.584 -15.060 1.00 80.06 228 GLU A CA 1
ATOM 1800 C C . GLU A 1 228 ? -7.871 15.169 -16.078 1.00 80.06 228 GLU A C 1
ATOM 1802 O O . GLU A 1 228 ? -7.328 14.449 -16.917 1.00 80.06 228 GLU A O 1
ATOM 1807 N N . GLU A 1 229 ? -7.554 16.458 -15.948 1.00 80.00 229 GLU A N 1
ATOM 1808 C CA . GLU A 1 229 ? -6.642 17.175 -16.846 1.00 80.00 229 GLU A CA 1
ATOM 1809 C C . GLU A 1 229 ? -5.188 16.671 -16.788 1.00 80.00 229 GLU A C 1
ATOM 1811 O O . GLU A 1 229 ? -4.396 16.927 -17.699 1.00 80.00 229 GLU A O 1
ATOM 1816 N N . LYS A 1 230 ? -4.810 15.963 -15.717 1.00 81.44 230 LYS A N 1
ATOM 1817 C CA . LYS A 1 230 ? -3.444 15.466 -15.491 1.00 81.44 230 LYS A CA 1
ATOM 1818 C C . LYS A 1 230 ? -3.295 13.969 -15.765 1.00 81.44 230 LYS A C 1
ATOM 1820 O O . LYS A 1 230 ? -2.159 13.487 -15.804 1.00 81.44 230 LYS A O 1
ATOM 1825 N N . GLN A 1 231 ? -4.394 13.250 -15.998 1.00 81.94 231 GLN A N 1
ATOM 1826 C CA . GLN A 1 231 ? -4.379 11.815 -16.278 1.00 81.94 231 GLN A CA 1
ATOM 1827 C C . GLN A 1 231 ? -3.700 11.495 -17.610 1.00 81.94 231 GLN A C 1
ATOM 1829 O O . GLN A 1 231 ? -4.128 11.925 -18.690 1.00 81.94 231 GLN A O 1
ATOM 1834 N N . ARG A 1 232 ? -2.673 10.647 -17.559 1.00 86.31 232 ARG A N 1
ATOM 1835 C CA . ARG A 1 232 ? -2.041 10.083 -18.752 1.00 86.31 232 ARG A CA 1
ATOM 1836 C C . ARG A 1 232 ? -2.497 8.637 -18.929 1.00 86.31 232 ARG A C 1
ATOM 1838 O O . ARG A 1 232 ? -3.447 8.169 -18.306 1.00 86.31 232 ARG A O 1
ATOM 1845 N N . VAL A 1 233 ? -1.858 7.946 -19.869 1.00 90.19 233 VAL A N 1
ATOM 1846 C CA . VAL A 1 233 ? -2.197 6.561 -20.224 1.00 90.19 233 VAL A CA 1
ATOM 1847 C C . VAL A 1 233 ? -2.071 5.634 -19.013 1.00 90.19 233 VAL A C 1
ATOM 1849 O O . VAL A 1 233 ? -2.950 4.810 -18.794 1.00 90.19 233 VAL A O 1
ATOM 1852 N N . ASN A 1 234 ? -1.028 5.801 -18.201 1.00 90.81 234 ASN A N 1
ATOM 1853 C CA . ASN A 1 234 ? -0.771 4.925 -17.062 1.00 90.81 234 ASN A CA 1
ATOM 1854 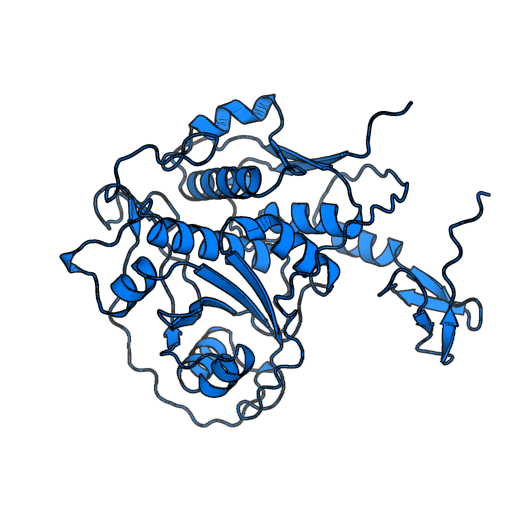C C . ASN A 1 234 ? -1.785 5.115 -15.934 1.00 90.81 234 ASN A C 1
ATOM 1856 O O . ASN A 1 234 ? -2.268 4.125 -15.404 1.00 90.81 234 ASN A O 1
ATOM 1860 N N . GLU A 1 235 ? -2.160 6.352 -15.610 1.00 92.62 235 GLU A N 1
ATOM 1861 C CA . GLU A 1 235 ? -3.175 6.638 -14.591 1.00 92.62 235 GLU A CA 1
ATOM 1862 C C . GLU A 1 235 ? -4.525 6.021 -14.973 1.00 92.62 235 GLU A C 1
ATOM 1864 O O . GLU A 1 235 ? -5.146 5.349 -14.154 1.00 92.62 235 GLU A O 1
ATOM 1869 N N . ARG A 1 236 ? -4.929 6.138 -16.248 1.00 92.31 236 ARG A N 1
ATOM 1870 C CA . ARG A 1 236 ? -6.145 5.479 -16.754 1.00 92.31 236 ARG A CA 1
ATOM 1871 C C . ARG A 1 236 ? -6.066 3.954 -16.670 1.00 92.31 236 ARG A C 1
ATOM 1873 O O . ARG A 1 236 ? -7.041 3.324 -16.273 1.00 92.31 236 ARG A O 1
ATOM 1880 N N . ARG A 1 237 ? -4.917 3.362 -17.017 1.00 93.94 237 ARG A N 1
ATOM 1881 C CA . ARG A 1 237 ? -4.697 1.907 -16.922 1.00 93.94 237 ARG A CA 1
ATOM 1882 C C . ARG A 1 237 ? -4.713 1.424 -15.470 1.00 93.94 237 ARG A C 1
ATOM 1884 O O . ARG A 1 237 ? -5.290 0.380 -15.197 1.00 93.94 237 ARG A O 1
ATOM 1891 N N . ILE A 1 238 ? -4.123 2.185 -14.544 1.00 94.44 238 ILE A N 1
ATOM 1892 C CA . ILE A 1 238 ? -4.155 1.888 -13.105 1.00 94.44 238 ILE A CA 1
ATOM 1893 C C . ILE A 1 238 ? -5.595 1.917 -12.596 1.00 94.44 238 ILE A C 1
ATOM 1895 O O . ILE A 1 238 ? -6.011 0.948 -11.972 1.00 94.44 238 ILE A O 1
ATOM 1899 N N . SER A 1 239 ? -6.361 2.973 -12.897 1.00 94.25 239 SER A N 1
ATOM 1900 C CA . SER A 1 239 ? -7.770 3.082 -12.491 1.00 94.25 239 SER A CA 1
ATOM 1901 C C . SER A 1 239 ? -8.658 1.994 -13.101 1.00 94.25 239 SER A C 1
ATOM 1903 O O . SER A 1 239 ? -9.601 1.555 -12.454 1.00 94.25 239 SER A O 1
ATOM 1905 N N . GLY A 1 240 ? -8.375 1.560 -14.334 1.00 93.50 240 GLY A N 1
ATOM 1906 C CA . GLY A 1 240 ? -9.149 0.526 -15.029 1.00 93.50 240 GLY A CA 1
ATOM 1907 C C . GLY A 1 240 ? -8.814 -0.916 -14.635 1.00 93.50 240 GLY A C 1
ATOM 1908 O O . GLY A 1 240 ? -9.577 -1.825 -14.956 1.00 93.50 240 GLY A O 1
ATOM 1909 N N . ALA A 1 241 ? -7.689 -1.146 -13.959 1.00 94.31 241 ALA A N 1
ATOM 1910 C CA . ALA A 1 241 ? -7.289 -2.466 -13.486 1.00 94.31 241 ALA A CA 1
ATOM 1911 C C . ALA A 1 241 ? -8.127 -2.921 -12.274 1.00 94.31 241 ALA A C 1
ATOM 1913 O O . ALA A 1 241 ? -8.645 -2.111 -11.511 1.00 94.31 241 ALA A O 1
ATOM 1914 N N . SER A 1 242 ? -8.248 -4.235 -12.064 1.00 92.81 242 SER A N 1
ATOM 1915 C CA . SER A 1 242 ? -9.131 -4.810 -11.030 1.00 92.81 242 SER A CA 1
ATOM 1916 C C . SER A 1 242 ? -8.414 -5.466 -9.847 1.00 92.81 242 SER A C 1
ATOM 1918 O O . SER A 1 242 ? -9.076 -5.976 -8.938 1.00 92.81 242 SER A O 1
ATOM 1920 N N . SER A 1 243 ? -7.085 -5.507 -9.882 1.00 94.25 243 SER A N 1
ATOM 1921 C CA . SER A 1 243 ? -6.237 -6.202 -8.914 1.00 94.25 243 SER A CA 1
ATOM 1922 C C . SER A 1 243 ? -4.911 -5.478 -8.714 1.00 94.25 243 SER A C 1
ATOM 1924 O O . SER A 1 243 ? -4.446 -4.723 -9.580 1.00 94.25 243 SER A O 1
ATOM 1926 N N . VAL A 1 244 ? -4.292 -5.743 -7.565 1.00 96.50 244 VAL A N 1
ATOM 1927 C CA . VAL A 1 244 ? -2.966 -5.240 -7.207 1.00 96.50 244 VAL A CA 1
ATOM 1928 C C . VAL A 1 244 ? -2.093 -6.403 -6.752 1.00 96.50 244 VAL A C 1
ATOM 1930 O O . VAL A 1 244 ? -2.510 -7.233 -5.951 1.00 96.50 244 VAL A O 1
ATOM 1933 N N . THR A 1 245 ? -0.868 -6.483 -7.261 1.00 95.75 245 THR A N 1
ATOM 1934 C CA . THR A 1 245 ? 0.145 -7.429 -6.788 1.00 95.75 245 THR A CA 1
ATOM 1935 C C . THR A 1 245 ? 1.362 -6.665 -6.287 1.00 95.75 245 THR A C 1
ATOM 1937 O O . THR A 1 245 ? 2.034 -5.994 -7.061 1.00 95.75 245 THR A O 1
ATOM 1940 N N . GLY A 1 246 ? 1.652 -6.743 -4.995 1.00 96.19 246 GLY A N 1
ATOM 1941 C CA . GLY A 1 246 ? 2.810 -6.109 -4.383 1.00 96.19 246 GLY A CA 1
ATOM 1942 C C . GLY A 1 246 ? 3.990 -7.066 -4.232 1.00 96.19 246 GLY A C 1
ATOM 1943 O O . GLY A 1 246 ? 3.835 -8.184 -3.752 1.00 96.19 246 GLY A O 1
ATOM 1944 N N . PHE A 1 247 ? 5.195 -6.614 -4.550 1.00 95.19 247 PHE A N 1
ATOM 1945 C CA . PHE A 1 247 ? 6.424 -7.359 -4.312 1.00 95.19 247 PHE A CA 1
ATOM 1946 C C . PHE A 1 247 ? 7.401 -6.532 -3.493 1.00 95.19 247 PHE A C 1
ATOM 1948 O O . PHE A 1 247 ? 7.677 -5.385 -3.833 1.00 95.19 247 PHE A O 1
ATOM 1955 N N . ILE A 1 248 ? 7.996 -7.140 -2.468 1.00 94.12 248 ILE A N 1
ATOM 1956 C CA . ILE A 1 248 ? 9.277 -6.646 -1.959 1.00 94.12 248 ILE A CA 1
ATOM 1957 C C . ILE A 1 248 ? 10.356 -7.121 -2.937 1.00 94.12 248 ILE A C 1
ATOM 1959 O O . ILE A 1 248 ? 10.461 -8.318 -3.199 1.00 94.12 248 ILE A O 1
ATOM 1963 N N . LEU A 1 249 ? 11.155 -6.203 -3.467 1.00 93.50 249 LEU A N 1
ATOM 1964 C CA . LEU A 1 249 ? 12.292 -6.473 -4.342 1.00 93.50 249 LEU A CA 1
ATOM 1965 C C . LEU A 1 249 ? 13.580 -6.201 -3.553 1.00 93.50 249 LEU A C 1
ATOM 1967 O O . LEU A 1 249 ? 13.923 -5.049 -3.304 1.00 93.50 249 LEU A O 1
ATOM 1971 N N . ALA A 1 250 ? 14.277 -7.247 -3.103 1.00 91.88 250 ALA A N 1
ATOM 1972 C CA . ALA A 1 250 ? 15.440 -7.096 -2.213 1.00 91.88 250 ALA A CA 1
ATOM 1973 C C . ALA A 1 250 ? 16.479 -8.218 -2.378 1.00 91.88 250 ALA A C 1
ATOM 1975 O O . ALA A 1 250 ? 16.169 -9.298 -2.880 1.00 91.88 250 ALA A O 1
ATOM 1976 N N . ASP A 1 251 ? 17.701 -8.004 -1.875 1.00 88.44 251 ASP A N 1
ATOM 1977 C CA . ASP A 1 251 ? 18.728 -9.058 -1.807 1.00 88.44 251 ASP A CA 1
ATOM 1978 C C . ASP A 1 251 ? 18.315 -10.189 -0.854 1.00 88.44 251 ASP A C 1
ATOM 1980 O O . ASP A 1 251 ? 18.550 -11.375 -1.105 1.00 88.44 251 ASP A O 1
ATOM 1984 N N . ARG A 1 252 ? 17.710 -9.803 0.274 1.00 88.50 252 ARG A N 1
ATOM 1985 C CA . ARG A 1 252 ? 17.126 -10.675 1.292 1.00 88.50 252 ARG A CA 1
ATOM 1986 C C . ARG A 1 252 ? 16.060 -9.911 2.065 1.00 88.50 252 ARG A C 1
ATOM 1988 O O . ARG A 1 252 ? 16.142 -8.698 2.231 1.00 88.50 252 ARG A O 1
ATOM 1995 N N . LEU A 1 253 ? 15.127 -10.655 2.642 1.00 90.31 253 LEU A N 1
ATOM 1996 C CA . LEU A 1 253 ? 14.141 -10.124 3.574 1.00 90.31 253 LEU A CA 1
ATOM 1997 C C . LEU A 1 253 ? 14.675 -10.045 5.012 1.00 90.31 253 LEU A C 1
ATOM 1999 O O . LEU A 1 253 ? 15.690 -10.652 5.370 1.00 90.31 253 LEU A O 1
ATOM 2003 N N . HIS A 1 254 ? 13.945 -9.320 5.862 1.00 92.50 254 HIS A N 1
ATOM 2004 C CA . HIS A 1 254 ? 14.089 -9.443 7.311 1.00 92.50 254 HIS A CA 1
ATOM 2005 C C . HIS A 1 254 ? 13.775 -10.891 7.747 1.0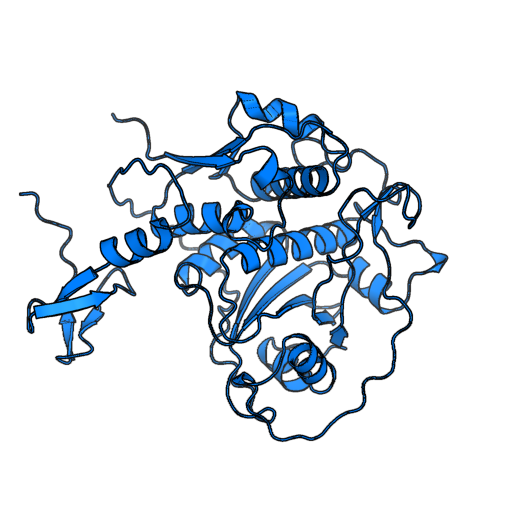0 92.50 254 HIS A C 1
ATOM 2007 O O . HIS A 1 254 ? 12.823 -11.469 7.221 1.00 92.50 254 HIS A O 1
ATOM 2013 N N . PRO A 1 255 ? 14.484 -11.487 8.727 1.00 92.00 255 PRO A N 1
ATOM 2014 C CA . PRO A 1 255 ? 14.261 -12.882 9.129 1.00 92.00 255 PRO A CA 1
ATOM 2015 C C . PRO A 1 255 ? 12.827 -13.226 9.560 1.00 92.00 255 PRO A C 1
ATOM 2017 O O . PRO A 1 255 ? 12.404 -14.365 9.399 1.00 92.00 255 PRO A O 1
ATOM 2020 N N . LEU A 1 256 ? 12.072 -12.256 10.089 1.00 92.00 256 LEU A N 1
ATOM 2021 C CA . LEU A 1 256 ? 10.656 -12.458 10.440 1.00 92.00 256 LEU A CA 1
ATOM 2022 C C . LEU A 1 256 ? 9.726 -12.517 9.219 1.00 92.00 256 LEU A C 1
ATOM 2024 O O . LEU A 1 256 ? 8.633 -13.065 9.339 1.00 92.00 256 LEU A O 1
ATOM 2028 N N . LEU A 1 257 ? 10.159 -11.959 8.083 1.00 91.06 257 LEU A N 1
ATOM 2029 C CA . LEU A 1 257 ? 9.423 -11.931 6.816 1.00 91.06 257 LEU A CA 1
ATOM 2030 C C . LEU A 1 257 ? 9.890 -13.036 5.850 1.00 91.06 257 LEU A C 1
ATOM 2032 O O . LEU A 1 257 ? 9.128 -13.442 4.981 1.00 91.06 257 LEU A O 1
ATOM 2036 N N . ASP A 1 258 ? 11.132 -13.527 5.979 1.00 88.94 258 ASP A N 1
ATOM 2037 C CA . ASP A 1 258 ? 11.712 -14.594 5.139 1.00 88.94 258 ASP A CA 1
ATOM 2038 C C . ASP A 1 258 ? 11.157 -15.987 5.501 1.00 88.94 258 ASP A C 1
ATOM 2040 O O . ASP A 1 258 ? 11.880 -16.894 5.927 1.00 88.94 258 ASP A O 1
ATOM 2044 N N . ASN A 1 259 ? 9.839 -16.140 5.388 1.00 83.75 259 ASN A N 1
ATOM 2045 C CA . ASN A 1 259 ? 9.112 -17.367 5.676 1.00 83.75 259 ASN A CA 1
ATOM 2046 C C . ASN A 1 259 ? 7.896 -17.497 4.746 1.00 83.75 259 ASN A C 1
ATOM 2048 O O . ASN A 1 259 ? 7.129 -16.552 4.590 1.00 83.75 259 ASN A O 1
ATOM 2052 N N . GLU A 1 260 ? 7.686 -18.682 4.176 1.00 85.00 260 GLU A N 1
ATOM 2053 C CA . GLU A 1 260 ? 6.521 -18.981 3.331 1.00 85.00 260 GLU A CA 1
ATOM 2054 C C . GLU A 1 260 ? 5.195 -18.736 4.061 1.00 85.00 260 GLU A C 1
ATOM 2056 O O . GLU A 1 260 ? 4.326 -18.045 3.536 1.00 85.00 260 GLU A O 1
ATOM 2061 N N . ALA A 1 261 ? 5.085 -19.171 5.319 1.00 89.12 261 ALA A N 1
ATOM 2062 C CA . ALA A 1 261 ? 3.888 -18.987 6.135 1.00 89.12 261 ALA A CA 1
ATOM 2063 C C . ALA A 1 261 ? 3.555 -17.506 6.390 1.00 89.12 261 ALA A C 1
ATOM 2065 O O . ALA A 1 261 ? 2.395 -17.173 6.630 1.00 89.12 261 ALA A O 1
ATOM 2066 N N . PHE A 1 262 ? 4.551 -16.610 6.333 1.00 92.69 262 PHE A N 1
ATOM 2067 C CA . PHE A 1 262 ? 4.308 -15.170 6.435 1.00 92.69 262 PHE A CA 1
ATOM 2068 C C . PHE A 1 262 ? 3.545 -14.666 5.207 1.00 92.69 262 PHE A C 1
ATOM 2070 O O . PHE A 1 262 ? 2.506 -14.026 5.351 1.00 92.69 262 PHE A O 1
ATOM 2077 N N . PHE A 1 263 ? 4.017 -14.999 4.001 1.00 91.00 263 PHE A N 1
ATOM 2078 C CA . PHE A 1 263 ? 3.338 -14.615 2.762 1.00 91.00 263 PHE A CA 1
ATOM 2079 C C . PHE A 1 263 ? 2.018 -15.364 2.563 1.00 91.00 263 PHE A C 1
ATOM 2081 O O . PHE A 1 263 ? 1.099 -14.795 1.988 1.00 91.00 263 PHE A O 1
ATOM 2088 N N . GLU A 1 264 ? 1.872 -16.589 3.070 1.00 89.88 264 GLU A N 1
ATOM 2089 C CA . GLU A 1 264 ? 0.569 -17.264 3.128 1.00 89.88 264 GLU A CA 1
ATOM 2090 C C . GLU A 1 264 ? -0.409 -16.503 4.030 1.00 89.88 264 GLU A C 1
ATOM 2092 O O . GLU A 1 264 ? -1.514 -16.191 3.597 1.00 89.88 264 GLU A O 1
ATOM 2097 N N . THR A 1 265 ? -0.000 -16.147 5.253 1.00 93.00 265 THR A N 1
ATOM 2098 C CA . THR A 1 265 ? -0.836 -15.379 6.197 1.00 93.00 265 THR A CA 1
ATOM 2099 C C . THR A 1 265 ? -1.234 -14.030 5.606 1.00 93.00 265 THR A C 1
ATOM 2101 O O . THR A 1 265 ? -2.400 -13.643 5.667 1.00 93.00 265 THR A O 1
ATOM 2104 N N . LEU A 1 266 ? -0.277 -13.336 4.989 1.00 94.38 266 LEU A N 1
ATOM 2105 C CA . LEU A 1 266 ? -0.504 -12.070 4.309 1.00 94.38 266 LEU A CA 1
ATOM 2106 C C . LEU A 1 266 ? -1.456 -12.222 3.112 1.00 94.38 266 LEU A C 1
ATOM 2108 O O . LEU A 1 266 ? -2.408 -11.467 2.989 1.00 94.38 266 LEU A O 1
ATOM 2112 N N . ASN A 1 267 ? -1.248 -13.199 2.233 1.00 92.25 267 ASN A N 1
ATOM 2113 C CA . ASN A 1 267 ? -2.127 -13.378 1.075 1.00 92.25 267 ASN A CA 1
ATOM 2114 C C . ASN A 1 267 ? -3.531 -13.835 1.467 1.00 92.25 267 ASN A C 1
ATOM 2116 O O . ASN A 1 267 ? -4.497 -13.420 0.835 1.00 92.25 267 ASN A O 1
ATOM 2120 N N . LEU A 1 268 ? -3.667 -14.642 2.522 1.00 90.81 268 LEU A N 1
ATOM 2121 C CA . LEU A 1 268 ? -4.973 -14.985 3.080 1.00 90.81 268 LEU A CA 1
ATOM 2122 C C . LEU A 1 268 ? -5.696 -13.734 3.585 1.00 90.81 268 LEU A C 1
ATOM 2124 O O . LEU A 1 268 ? -6.861 -13.544 3.243 1.00 90.81 268 LEU A O 1
ATOM 2128 N N . ALA A 1 269 ? -4.987 -12.864 4.314 1.00 91.06 269 ALA A N 1
ATOM 2129 C CA . ALA A 1 269 ? -5.522 -11.617 4.854 1.00 91.06 269 ALA A CA 1
ATOM 2130 C C . ALA A 1 269 ? -6.108 -10.675 3.790 1.00 91.06 269 ALA A C 1
ATOM 2132 O O . ALA A 1 269 ? -7.026 -9.925 4.080 1.00 91.06 269 ALA A O 1
ATOM 2133 N N . PHE A 1 270 ? -5.606 -10.708 2.556 1.00 92.50 270 PHE A N 1
ATOM 2134 C CA . PHE A 1 270 ? -6.022 -9.769 1.508 1.00 92.50 270 PHE A CA 1
ATOM 2135 C C . PHE A 1 270 ? -6.662 -10.446 0.284 1.00 92.50 270 PHE A C 1
ATOM 2137 O O . PHE A 1 270 ? -6.938 -9.792 -0.724 1.00 92.50 270 PHE A O 1
ATOM 2144 N N . SER A 1 271 ? -6.949 -11.748 0.379 1.00 86.38 271 SER A N 1
ATOM 2145 C CA . SER A 1 271 ? -7.457 -12.560 -0.734 1.00 86.38 271 SER A CA 1
ATOM 2146 C C . SER A 1 271 ? -8.796 -12.068 -1.296 1.00 86.38 271 SER A C 1
ATOM 2148 O O . SER A 1 271 ? -8.957 -11.995 -2.514 1.00 86.38 271 SER A O 1
ATOM 2150 N N . ASP A 1 272 ? -9.716 -11.630 -0.434 1.00 88.38 272 ASP A N 1
ATOM 2151 C CA . ASP A 1 272 ? -11.033 -11.110 -0.833 1.00 88.38 272 ASP A CA 1
ATOM 2152 C C . ASP A 1 272 ? -10.982 -9.678 -1.399 1.00 88.38 272 ASP A C 1
ATOM 2154 O O . ASP A 1 272 ? -11.997 -9.134 -1.841 1.00 88.38 272 ASP A O 1
ATOM 2158 N N . ARG A 1 273 ? -9.799 -9.047 -1.416 1.00 90.06 273 ARG A N 1
ATOM 2159 C CA . ARG A 1 273 ? -9.610 -7.658 -1.864 1.00 90.06 273 ARG A CA 1
ATOM 2160 C C . ARG A 1 273 ? -8.974 -7.539 -3.251 1.00 90.06 273 ARG A C 1
ATOM 2162 O O . ARG A 1 273 ? -8.766 -6.420 -3.721 1.00 90.06 273 ARG A O 1
ATOM 2169 N N . ASN A 1 274 ? -8.727 -8.660 -3.940 1.00 91.94 274 ASN A N 1
ATOM 2170 C CA . ASN A 1 274 ? -7.938 -8.732 -5.183 1.00 91.94 274 ASN A CA 1
ATOM 2171 C C . ASN A 1 274 ? -6.521 -8.154 -5.024 1.00 91.94 274 ASN A C 1
ATOM 2173 O O . ASN A 1 274 ? -5.953 -7.589 -5.964 1.00 91.94 274 ASN A O 1
ATOM 2177 N N . GLU A 1 275 ? -5.968 -8.278 -3.823 1.00 93.81 275 GLU A N 1
ATOM 2178 C CA . GLU A 1 275 ? -4.615 -7.867 -3.484 1.00 93.81 275 GLU A CA 1
ATOM 2179 C C . GLU A 1 275 ? -3.780 -9.125 -3.226 1.00 93.81 275 GLU A C 1
ATOM 2181 O O . GLU A 1 275 ? -4.245 -10.111 -2.653 1.00 93.81 275 GLU A O 1
ATOM 2186 N N . THR A 1 276 ? -2.546 -9.143 -3.711 1.00 93.12 276 THR A N 1
ATOM 2187 C CA . THR A 1 276 ? -1.650 -10.293 -3.567 1.00 93.12 276 THR A CA 1
ATOM 2188 C C . THR A 1 276 ? -0.225 -9.819 -3.372 1.00 93.12 276 THR A C 1
ATOM 2190 O O . THR A 1 276 ? 0.160 -8.774 -3.882 1.00 93.12 276 THR A O 1
ATOM 2193 N N . PHE A 1 277 ? 0.570 -10.575 -2.629 1.00 94.06 277 PHE A N 1
ATOM 2194 C CA . PHE A 1 277 ? 1.868 -10.148 -2.150 1.00 94.06 277 PHE A CA 1
ATOM 2195 C C . PHE A 1 277 ? 2.921 -11.233 -2.303 1.00 94.06 277 PHE A C 1
ATOM 2197 O O . PHE A 1 277 ? 2.673 -12.420 -2.076 1.00 94.06 277 PHE A O 1
ATOM 2204 N N . GLY A 1 278 ? 4.130 -10.804 -2.638 1.00 91.50 278 GLY A N 1
ATOM 2205 C CA . GLY A 1 278 ? 5.270 -11.684 -2.791 1.00 91.50 278 GLY A CA 1
ATOM 2206 C C . GLY A 1 278 ? 6.592 -11.008 -2.469 1.00 91.50 278 GLY A C 1
ATOM 2207 O O . GLY A 1 278 ? 6.684 -9.846 -2.073 1.00 91.50 278 GLY A O 1
ATOM 2208 N N . PHE A 1 279 ? 7.643 -11.782 -2.670 1.00 90.75 279 PHE A N 1
ATOM 2209 C CA . PHE A 1 279 ? 9.022 -11.343 -2.589 1.00 90.75 279 PHE A CA 1
ATOM 2210 C C . PHE A 1 279 ? 9.705 -11.751 -3.881 1.00 90.75 279 PHE A C 1
ATOM 2212 O O . PHE A 1 279 ? 9.461 -12.853 -4.365 1.00 90.75 279 PHE A O 1
ATOM 2219 N N . ILE A 1 280 ? 10.530 -10.864 -4.421 1.00 89.50 280 ILE A N 1
ATOM 2220 C CA . ILE A 1 280 ? 11.436 -11.142 -5.525 1.00 89.50 280 ILE A CA 1
ATOM 2221 C C . ILE A 1 280 ? 12.838 -10.901 -4.994 1.00 89.50 280 ILE A C 1
ATOM 2223 O O . ILE A 1 280 ? 13.213 -9.783 -4.630 1.00 89.50 280 ILE A O 1
ATOM 2227 N N . LYS A 1 281 ? 13.613 -11.978 -4.944 1.00 87.81 281 LYS A N 1
ATOM 2228 C CA . LYS A 1 281 ? 15.030 -11.879 -4.639 1.00 87.81 281 LYS A CA 1
ATOM 2229 C C . LYS A 1 281 ? 15.773 -11.382 -5.873 1.00 87.81 281 LYS A C 1
ATOM 2231 O O . LYS A 1 281 ? 15.539 -11.899 -6.959 1.00 87.81 281 LYS A O 1
ATOM 2236 N N . TYR A 1 282 ? 16.686 -10.435 -5.696 1.00 85.25 282 TYR A N 1
ATOM 2237 C CA . TYR A 1 282 ? 17.713 -10.142 -6.694 1.00 85.25 282 TYR A CA 1
ATOM 2238 C C . TYR A 1 282 ? 19.109 -10.437 -6.130 1.00 85.25 282 TYR A C 1
ATOM 2240 O O . TYR A 1 282 ? 19.337 -10.416 -4.919 1.00 85.25 282 TYR A O 1
ATOM 2248 N N . GLY A 1 283 ? 20.065 -10.707 -7.008 1.00 77.25 283 GLY A N 1
ATOM 2249 C CA . GLY A 1 283 ? 21.461 -10.965 -6.665 1.00 77.25 283 GLY A CA 1
ATOM 2250 C C . GLY A 1 283 ? 22.280 -11.176 -7.932 1.00 77.25 283 GLY A C 1
ATOM 2251 O O . GLY A 1 283 ? 21.694 -11.341 -8.994 1.00 77.25 283 GLY A O 1
ATOM 2252 N N . GLY A 1 284 ? 23.607 -11.159 -7.808 1.00 68.06 284 GLY A N 1
ATOM 2253 C CA . GLY A 1 284 ? 24.528 -11.307 -8.934 1.00 68.06 284 GLY A CA 1
ATOM 2254 C C . GLY A 1 284 ? 24.876 -9.992 -9.637 1.00 68.06 284 GLY A C 1
ATOM 2255 O O . GLY A 1 284 ? 24.536 -8.887 -9.191 1.00 68.06 284 GLY A O 1
ATOM 2256 N N . ILE A 1 285 ? 25.580 -10.137 -10.759 1.00 57.91 285 ILE A N 1
ATOM 2257 C CA . ILE A 1 285 ? 25.987 -9.032 -11.629 1.00 57.91 285 ILE A CA 1
ATOM 2258 C C . ILE A 1 285 ? 24.729 -8.424 -12.256 1.00 57.91 285 ILE A C 1
ATOM 2260 O O . ILE A 1 285 ? 23.777 -9.141 -12.546 1.00 57.91 285 ILE A O 1
ATOM 2264 N N . SER A 1 286 ? 24.724 -7.115 -12.517 1.00 56.91 286 SER A N 1
ATOM 2265 C CA . SER A 1 286 ? 23.614 -6.376 -13.150 1.00 56.91 286 SER A CA 1
ATOM 2266 C C . SER A 1 286 ? 22.971 -7.067 -14.368 1.00 56.91 286 SER A C 1
ATOM 2268 O O . SER A 1 286 ? 21.787 -6.898 -14.642 1.00 56.91 286 SER A O 1
ATOM 2270 N N . ASN A 1 287 ? 23.716 -7.917 -15.073 1.00 50.72 287 ASN A N 1
ATOM 2271 C CA . ASN A 1 287 ? 23.237 -8.681 -16.218 1.00 50.72 287 ASN A CA 1
ATOM 2272 C C . ASN A 1 287 ? 22.728 -10.091 -15.885 1.00 50.72 287 ASN A C 1
ATOM 2274 O O . ASN A 1 287 ? 22.436 -10.840 -16.816 1.00 50.72 287 ASN A O 1
ATOM 2278 N N . GLU A 1 288 ? 22.487 -10.446 -14.620 1.00 50.53 288 GLU A N 1
ATOM 2279 C CA . GLU A 1 288 ? 21.913 -11.718 -14.141 1.00 50.53 288 GLU A CA 1
ATOM 2280 C C . GLU A 1 288 ? 20.933 -11.442 -12.984 1.00 50.53 288 GLU A C 1
ATOM 2282 O O . GLU A 1 288 ? 21.339 -11.265 -11.849 1.00 50.53 288 GLU A O 1
ATOM 2287 N N . ILE A 1 289 ? 19.625 -11.366 -13.261 1.00 53.12 289 ILE A N 1
ATOM 2288 C CA . ILE A 1 289 ? 18.602 -11.344 -12.202 1.00 53.12 289 ILE A CA 1
ATOM 2289 C C . ILE A 1 289 ? 18.132 -12.783 -12.038 1.00 53.12 289 ILE A C 1
ATOM 2291 O O . ILE A 1 289 ? 17.429 -13.304 -12.907 1.00 53.12 289 ILE A O 1
ATOM 2295 N N . GLU A 1 290 ? 18.522 -13.425 -10.941 1.00 51.47 290 GLU A N 1
ATOM 2296 C CA . GLU A 1 290 ? 17.938 -14.702 -10.546 1.00 51.47 290 GLU A CA 1
ATOM 2297 C C . GLU A 1 290 ? 16.676 -14.458 -9.722 1.00 51.47 290 GLU A C 1
ATOM 2299 O O . GLU A 1 290 ? 16.733 -14.041 -8.567 1.00 51.47 290 GLU A O 1
ATOM 2304 N N . CYS A 1 291 ? 15.522 -14.765 -10.312 1.00 51.34 291 CYS A N 1
ATOM 2305 C CA . CYS A 1 291 ? 14.256 -14.832 -9.594 1.00 51.34 291 CYS A CA 1
ATOM 2306 C C . CYS A 1 291 ? 14.213 -16.095 -8.727 1.00 51.34 291 CYS A C 1
ATOM 2308 O O . CYS A 1 291 ? 13.564 -17.083 -9.062 1.00 51.34 291 CYS A O 1
ATOM 2310 N N . GLU A 1 292 ? 14.977 -16.116 -7.638 1.00 44.72 292 GLU A N 1
ATOM 2311 C CA . GLU A 1 292 ? 15.189 -17.358 -6.885 1.00 44.72 292 GLU A CA 1
ATOM 2312 C C . GLU A 1 292 ? 13.941 -17.826 -6.120 1.00 44.72 292 GLU A C 1
ATOM 2314 O O . GLU A 1 292 ? 13.812 -19.011 -5.807 1.00 44.72 292 GLU A O 1
ATOM 2319 N N . ARG A 1 293 ? 13.024 -16.908 -5.789 1.00 50.28 293 ARG A N 1
ATOM 2320 C CA . ARG A 1 293 ? 11.767 -17.205 -5.094 1.00 50.28 293 ARG A CA 1
ATOM 2321 C C . ARG A 1 293 ? 10.689 -16.229 -5.520 1.00 50.28 293 ARG A C 1
ATOM 2323 O O . ARG A 1 293 ? 10.862 -15.033 -5.351 1.00 50.28 293 ARG A O 1
ATOM 2330 N N . VAL A 1 294 ? 9.576 -16.774 -5.987 1.00 52.09 294 VAL A N 1
ATOM 2331 C CA . VAL A 1 294 ? 8.260 -16.137 -5.976 1.00 52.09 294 VAL A CA 1
ATOM 2332 C C . VAL A 1 294 ? 7.440 -17.023 -5.053 1.00 52.09 294 VAL A C 1
ATOM 2334 O O . VAL A 1 294 ? 7.359 -18.218 -5.321 1.00 52.09 294 VAL A O 1
ATOM 2337 N N . TYR A 1 295 ? 6.891 -16.501 -3.955 1.00 53.75 295 TYR A N 1
ATOM 2338 C CA . TYR A 1 295 ? 5.871 -17.240 -3.203 1.00 53.75 295 TYR A CA 1
ATOM 2339 C C . TYR A 1 295 ? 4.628 -17.253 -4.091 1.00 53.75 295 TYR A C 1
ATOM 2341 O O . TYR A 1 295 ? 4.021 -16.196 -4.278 1.00 53.75 295 TYR A O 1
ATOM 2349 N N . PRO A 1 296 ? 4.326 -18.371 -4.774 1.00 40.22 296 PRO A N 1
ATOM 2350 C CA . PRO A 1 296 ? 3.350 -18.327 -5.833 1.00 40.22 296 PRO A CA 1
ATOM 2351 C C . PRO A 1 296 ? 1.957 -18.182 -5.229 1.00 40.22 296 PRO A C 1
ATOM 2353 O O . PRO A 1 296 ? 1.630 -18.754 -4.189 1.00 40.22 296 PRO A O 1
ATOM 2356 N N . VAL A 1 297 ? 1.131 -17.430 -5.943 1.00 43.53 297 VAL A N 1
ATOM 2357 C CA . VAL A 1 297 ? -0.285 -17.188 -5.677 1.00 43.53 297 VAL A CA 1
ATOM 2358 C C . VAL A 1 297 ? -1.069 -18.473 -5.954 1.00 43.53 297 VAL A C 1
ATOM 2360 O O . VAL A 1 297 ? -1.767 -18.586 -6.956 1.00 43.53 297 VAL A O 1
ATOM 2363 N N . PHE A 1 298 ? -0.912 -19.507 -5.130 1.00 38.09 298 PHE A N 1
ATOM 2364 C CA . PHE A 1 298 ? -1.730 -20.712 -5.247 1.00 38.09 298 PHE A CA 1
ATOM 2365 C C . PHE A 1 298 ? -2.652 -20.844 -4.046 1.00 38.09 298 PHE A C 1
ATOM 2367 O O . PHE A 1 298 ? -2.259 -21.296 -2.974 1.00 38.09 298 PHE A O 1
ATOM 2374 N N . PHE A 1 299 ? -3.924 -20.518 -4.285 1.00 34.44 299 PHE A N 1
ATOM 2375 C CA . PHE A 1 299 ? -5.052 -20.975 -3.488 1.00 34.44 299 PHE A CA 1
ATOM 2376 C C . PHE A 1 299 ? -4.978 -22.504 -3.342 1.00 34.44 299 PHE A C 1
ATOM 2378 O O . PHE A 1 299 ? -5.389 -23.263 -4.222 1.00 34.44 299 PHE A O 1
ATOM 2385 N N . ARG A 1 300 ? -4.476 -22.980 -2.203 1.00 29.19 300 ARG A N 1
ATOM 2386 C CA . ARG A 1 300 ? -4.872 -24.278 -1.660 1.00 29.19 300 ARG A CA 1
ATOM 2387 C C . ARG A 1 300 ? -5.814 -24.016 -0.502 1.00 29.19 300 ARG A C 1
ATOM 2389 O O . ARG A 1 300 ? -5.391 -23.775 0.620 1.00 29.19 300 ARG A O 1
ATOM 2396 N N . ALA A 1 301 ? -7.107 -24.110 -0.791 1.00 27.86 301 ALA A N 1
ATOM 2397 C CA . ALA A 1 301 ? -8.126 -24.281 0.229 1.00 27.86 301 ALA A CA 1
ATOM 2398 C C . ALA A 1 301 ? -7.838 -25.578 1.003 1.00 27.86 301 ALA A C 1
ATOM 2400 O O . ALA A 1 301 ? -8.203 -26.663 0.559 1.00 27.86 301 ALA A O 1
ATOM 2401 N N . PHE A 1 302 ? -7.149 -25.481 2.138 1.00 25.67 302 PHE A N 1
ATOM 2402 C CA . PHE A 1 302 ? -7.088 -26.542 3.140 1.00 25.67 302 PHE A CA 1
ATOM 2403 C C . PHE A 1 302 ? -6.962 -25.924 4.535 1.00 25.67 302 PHE A C 1
ATOM 2405 O O . PHE A 1 302 ? -5.874 -25.715 5.061 1.00 25.67 302 PHE A O 1
ATOM 2412 N N . HIS A 1 303 ? -8.112 -25.682 5.167 1.00 27.70 303 HIS A N 1
ATOM 2413 C CA . HIS A 1 303 ? -8.193 -25.521 6.615 1.00 27.70 303 HIS A CA 1
ATOM 2414 C C . HIS A 1 303 ? -7.660 -26.786 7.301 1.00 27.70 303 HIS A C 1
ATOM 2416 O O . HIS A 1 303 ? -8.288 -27.844 7.220 1.00 27.70 303 HIS A O 1
ATOM 2422 N N . ARG A 1 304 ? -6.557 -26.669 8.046 1.00 26.28 304 ARG A N 1
ATOM 2423 C CA . ARG A 1 304 ? -6.310 -27.480 9.248 1.00 26.28 304 ARG A CA 1
ATOM 2424 C C . ARG A 1 304 ? -5.624 -26.640 10.320 1.00 26.28 304 ARG A C 1
ATOM 2426 O O . ARG A 1 304 ? -4.428 -26.387 10.276 1.00 26.28 304 ARG A O 1
ATOM 2433 N N . THR A 1 305 ? -6.425 -26.257 11.303 1.00 29.52 305 THR A N 1
ATOM 2434 C CA . THR A 1 305 ? -6.039 -25.723 12.607 1.00 29.52 305 THR A CA 1
ATOM 2435 C C . THR A 1 305 ? -5.084 -26.685 13.324 1.00 29.52 305 THR A C 1
ATOM 2437 O O . THR A 1 305 ? -5.422 -27.849 13.540 1.00 29.52 305 THR A O 1
ATOM 2440 N N . MET A 1 306 ? -3.915 -26.200 13.749 1.00 25.34 306 MET A N 1
ATOM 2441 C CA . MET A 1 306 ? -3.120 -26.826 14.812 1.00 25.34 306 MET A CA 1
ATOM 2442 C C . MET A 1 306 ? -2.593 -25.749 15.765 1.00 25.34 306 MET A C 1
ATOM 2444 O O . MET A 1 306 ? -1.756 -24.929 15.398 1.00 25.34 306 MET A O 1
ATOM 2448 N N . ALA A 1 307 ? -3.130 -25.765 16.985 1.00 26.09 307 ALA A N 1
ATOM 2449 C CA . ALA A 1 307 ? -2.800 -24.866 18.084 1.00 26.09 307 ALA A CA 1
ATOM 2450 C C . ALA A 1 307 ? -1.473 -25.250 18.765 1.00 26.09 307 ALA A C 1
ATOM 2452 O O . ALA A 1 307 ? -1.168 -26.436 18.915 1.00 26.09 307 ALA A O 1
ATOM 2453 N N . TYR A 1 308 ? -0.731 -24.244 19.234 1.00 33.75 308 TYR A N 1
ATOM 2454 C CA . TYR A 1 308 ? 0.466 -24.379 20.071 1.00 33.75 308 TYR A CA 1
ATOM 2455 C C . TYR A 1 308 ? 0.364 -23.440 21.290 1.00 33.75 308 TYR A C 1
ATOM 2457 O O . TYR A 1 308 ? -0.116 -22.326 21.119 1.00 33.75 308 TYR A O 1
ATOM 2465 N N . PRO A 1 309 ? 0.809 -23.857 22.494 1.00 29.03 309 PRO A N 1
ATOM 2466 C CA . PRO A 1 309 ? 0.711 -23.053 23.713 1.00 29.03 309 PRO A CA 1
ATOM 2467 C C . PRO A 1 309 ? 2.022 -22.328 24.066 1.00 29.03 309 PRO A C 1
ATOM 2469 O O . PRO A 1 309 ? 3.098 -22.929 24.013 1.00 29.03 309 PRO A O 1
ATOM 2472 N N . GLY A 1 310 ? 1.918 -21.085 24.546 1.00 30.58 310 GLY A N 1
ATOM 2473 C CA . GLY A 1 310 ? 2.992 -20.404 25.278 1.00 30.58 310 GLY A CA 1
ATOM 2474 C C . GLY A 1 310 ? 2.787 -18.892 25.384 1.00 30.58 310 GLY A C 1
ATOM 2475 O O . GLY A 1 310 ? 2.882 -18.193 24.383 1.00 30.58 310 GLY A O 1
ATOM 2476 N N . SER A 1 311 ? 2.553 -18.377 26.594 1.00 29.45 311 SER A N 1
ATOM 2477 C CA . SER A 1 311 ? 2.431 -16.941 26.868 1.00 29.45 311 SER A CA 1
ATOM 2478 C C . SER A 1 311 ? 3.762 -16.338 27.335 1.00 29.45 311 SER A C 1
ATOM 2480 O O . SER A 1 311 ? 4.484 -16.923 28.145 1.00 29.45 311 SER A O 1
ATOM 2482 N N . MET A 1 312 ? 4.088 -15.140 26.842 1.00 28.36 312 MET A N 1
ATOM 2483 C CA . MET A 1 312 ? 5.159 -14.298 27.377 1.00 28.36 312 MET A CA 1
ATOM 2484 C C . MET A 1 312 ? 4.777 -12.823 27.184 1.00 28.36 312 MET A C 1
ATOM 2486 O O . MET A 1 312 ? 4.559 -12.372 26.064 1.00 28.36 312 MET A O 1
ATOM 2490 N N . PHE A 1 313 ? 4.680 -12.070 28.281 1.00 30.19 313 PHE A N 1
ATOM 2491 C CA . PHE A 1 313 ? 4.528 -10.616 28.249 1.00 30.19 313 PHE A CA 1
ATOM 2492 C C . PHE A 1 313 ? 5.877 -9.986 27.887 1.00 30.19 313 PHE A C 1
ATOM 2494 O O . PHE A 1 313 ? 6.858 -10.191 28.601 1.00 30.19 313 PHE A O 1
ATOM 2501 N N . ALA A 1 314 ? 5.927 -9.193 26.819 1.00 31.84 314 ALA A N 1
ATOM 2502 C CA . ALA A 1 314 ? 7.096 -8.391 26.479 1.00 31.84 314 ALA A CA 1
ATOM 2503 C C . ALA A 1 314 ? 6.715 -6.906 26.421 1.00 31.84 314 ALA A C 1
ATOM 2505 O O . ALA A 1 314 ? 5.741 -6.513 25.784 1.00 31.84 314 ALA A O 1
ATOM 2506 N N . ARG A 1 315 ? 7.496 -6.086 27.126 1.00 30.05 315 ARG A N 1
ATOM 2507 C CA . ARG A 1 315 ? 7.519 -4.623 27.021 1.00 30.05 315 ARG A CA 1
ATOM 2508 C C . ARG A 1 315 ? 8.601 -4.301 25.985 1.00 30.05 315 ARG A C 1
ATOM 2510 O O . ARG A 1 315 ? 9.717 -4.800 26.125 1.00 30.05 315 ARG A O 1
ATOM 2517 N N . TRP A 1 316 ? 8.268 -3.567 24.924 1.00 43.91 316 TRP A N 1
ATOM 2518 C CA . TRP A 1 316 ? 9.101 -3.514 23.715 1.00 43.91 316 TRP A CA 1
ATOM 2519 C C . TRP A 1 316 ? 9.938 -2.233 23.601 1.00 43.91 316 TRP A C 1
ATOM 2521 O O . TRP A 1 316 ? 9.399 -1.131 23.599 1.00 43.91 316 TRP A O 1
ATOM 2531 N N . THR A 1 317 ? 11.256 -2.412 23.482 1.00 34.50 317 THR A N 1
ATOM 2532 C CA . THR A 1 317 ? 12.266 -1.422 23.061 1.00 34.50 317 THR A CA 1
ATOM 2533 C C . THR A 1 317 ? 13.163 -2.061 21.982 1.00 34.50 317 THR A C 1
ATOM 2535 O O . THR A 1 317 ? 13.084 -3.273 21.766 1.00 34.50 317 THR A O 1
ATOM 2538 N N . GLU A 1 318 ? 13.990 -1.264 21.287 1.00 34.50 318 GLU A N 1
ATOM 2539 C CA . GLU A 1 318 ? 14.802 -1.644 20.103 1.00 34.50 318 GLU A CA 1
ATOM 2540 C C . GLU A 1 318 ? 15.660 -2.928 20.253 1.00 34.50 318 GLU A C 1
ATOM 2542 O O . GLU A 1 318 ? 16.000 -3.559 19.254 1.00 34.50 318 GLU A O 1
ATOM 2547 N N . ASP A 1 319 ? 15.939 -3.392 21.475 1.00 34.62 319 ASP A N 1
ATOM 2548 C CA . ASP A 1 319 ? 16.772 -4.571 21.763 1.00 34.62 319 ASP A CA 1
ATOM 2549 C C . ASP A 1 319 ? 16.083 -5.941 21.544 1.00 34.62 319 ASP A C 1
ATOM 2551 O O . ASP A 1 319 ? 16.741 -6.987 21.534 1.00 34.62 319 ASP A O 1
ATOM 2555 N N . ASN A 1 320 ? 14.761 -5.990 21.337 1.00 40.75 320 ASN A N 1
ATOM 2556 C CA . ASN A 1 320 ? 14.015 -7.259 21.365 1.00 40.75 320 ASN A CA 1
ATOM 2557 C C . ASN A 1 320 ? 14.055 -8.098 20.069 1.00 40.75 320 ASN A C 1
ATOM 2559 O O . ASN A 1 320 ? 13.679 -9.274 20.098 1.00 40.75 320 ASN A O 1
ATOM 2563 N N . ALA A 1 321 ? 14.556 -7.571 18.945 1.00 37.28 321 ALA A N 1
ATOM 2564 C CA . ALA A 1 321 ? 14.723 -8.360 17.714 1.00 37.28 321 ALA A CA 1
ATOM 2565 C C . ALA A 1 321 ? 15.705 -9.539 17.904 1.00 37.28 321 ALA A C 1
ATOM 2567 O O . ALA A 1 321 ? 15.538 -10.610 17.313 1.00 37.28 321 ALA A O 1
ATOM 2568 N N . TYR A 1 322 ? 16.684 -9.387 18.803 1.00 34.84 322 TYR A N 1
ATOM 2569 C CA . TYR A 1 322 ? 17.628 -10.451 19.153 1.00 34.84 322 TYR A CA 1
ATOM 2570 C C . TYR A 1 322 ? 16.993 -11.563 20.002 1.00 34.84 322 TYR A C 1
ATOM 2572 O O . TYR A 1 322 ? 17.368 -12.731 19.849 1.00 34.84 322 TYR A O 1
ATOM 2580 N N . LEU A 1 323 ? 16.003 -11.236 20.841 1.00 33.69 323 LEU A N 1
ATOM 2581 C CA . LEU A 1 323 ? 15.346 -12.172 21.762 1.00 33.69 323 LEU A CA 1
ATOM 2582 C C . LEU A 1 323 ? 14.496 -13.226 21.036 1.00 33.69 323 LEU A C 1
ATOM 2584 O O . LEU A 1 323 ? 14.539 -14.397 21.410 1.00 33.69 323 LEU A O 1
ATOM 2588 N N . ILE A 1 324 ? 13.812 -12.867 19.944 1.00 36.19 324 ILE A N 1
ATOM 2589 C CA . ILE A 1 324 ? 13.066 -13.847 19.130 1.00 36.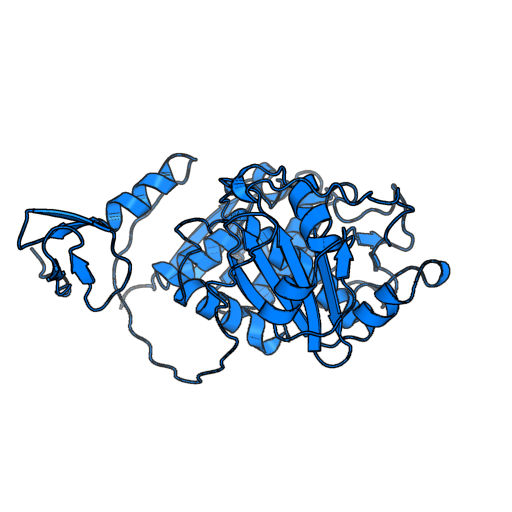19 324 ILE A CA 1
ATOM 2590 C C . ILE A 1 324 ? 14.029 -14.823 18.431 1.00 36.19 324 ILE A C 1
ATOM 2592 O O . ILE A 1 324 ? 13.766 -16.025 18.379 1.00 36.19 324 ILE A O 1
ATOM 2596 N N . SER A 1 325 ? 15.196 -14.349 17.971 1.00 34.16 325 SER A N 1
ATOM 2597 C CA . SER A 1 325 ? 16.222 -15.230 17.385 1.00 34.16 325 SER A CA 1
ATOM 2598 C C . SER A 1 325 ? 16.842 -16.190 18.412 1.00 34.16 325 SER A C 1
ATOM 2600 O O . SER A 1 325 ? 17.260 -17.290 18.052 1.00 34.16 325 SER A O 1
ATOM 2602 N N . ALA A 1 326 ? 16.881 -15.791 19.689 1.00 37.16 326 ALA A N 1
ATOM 2603 C CA . ALA A 1 326 ? 17.387 -16.609 20.788 1.00 37.16 326 ALA A CA 1
ATOM 2604 C C . ALA A 1 326 ? 16.369 -17.671 21.242 1.00 37.16 326 ALA A C 1
ATOM 2606 O O . ALA A 1 326 ? 16.768 -18.772 21.618 1.00 37.16 326 ALA A O 1
ATOM 2607 N N . LEU A 1 327 ? 15.065 -17.383 21.147 1.00 42.81 327 LEU A N 1
ATOM 2608 C CA . LEU A 1 327 ? 13.980 -18.312 21.499 1.00 42.81 327 LEU A CA 1
ATOM 2609 C C . LEU A 1 327 ? 13.763 -19.436 20.464 1.00 42.81 327 LEU A C 1
ATOM 2611 O O . LEU A 1 327 ? 13.099 -20.424 20.766 1.00 42.81 327 LEU A O 1
ATOM 2615 N N . LEU A 1 328 ? 14.355 -19.325 19.269 1.00 49.19 328 LEU A N 1
ATOM 2616 C CA . LEU A 1 328 ? 14.284 -20.327 18.193 1.00 49.19 328 LEU A CA 1
ATOM 2617 C C . LEU A 1 328 ? 15.576 -21.149 18.029 1.00 49.19 328 LEU A C 1
ATOM 2619 O O . LEU A 1 328 ? 15.784 -21.762 16.977 1.00 49.19 328 LEU A O 1
ATOM 2623 N N . GLN A 1 329 ? 16.449 -21.163 19.043 1.00 59.72 329 GLN A N 1
ATOM 2624 C CA . GLN A 1 329 ? 17.678 -21.960 19.052 1.00 59.72 329 GLN A CA 1
ATOM 2625 C C . GLN A 1 329 ? 17.511 -23.229 19.890 1.00 59.72 329 GLN A C 1
ATOM 2627 O O . GLN A 1 329 ? 17.203 -23.166 21.078 1.00 59.72 329 GLN A O 1
ATOM 2632 N N . THR A 1 330 ? 17.807 -24.385 19.297 1.00 68.31 330 THR A N 1
ATOM 2633 C CA . THR A 1 330 ? 18.034 -25.630 20.044 1.00 68.31 330 THR A CA 1
ATOM 2634 C C . THR A 1 330 ? 19.447 -26.142 19.794 1.00 68.31 330 THR A C 1
ATOM 2636 O O . THR A 1 330 ? 20.049 -25.840 18.763 1.00 68.31 330 THR A O 1
ATOM 2639 N N . SER A 1 331 ? 19.990 -26.929 20.718 1.00 78.31 331 SER A N 1
ATOM 2640 C CA . SER A 1 331 ? 21.232 -27.666 20.481 1.00 78.31 331 SER A CA 1
ATOM 2641 C C . SER A 1 331 ? 20.930 -28.952 19.722 1.00 78.31 331 SER A C 1
ATOM 2643 O O . SER A 1 331 ? 20.041 -29.717 20.097 1.00 78.31 331 SER A O 1
ATOM 2645 N N . CYS A 1 332 ? 21.688 -29.226 18.662 1.00 78.12 332 CYS A N 1
ATOM 2646 C CA . CYS A 1 332 ? 21.595 -30.491 17.953 1.00 78.12 332 CYS A CA 1
ATOM 2647 C C . CYS A 1 332 ? 21.925 -31.645 18.918 1.00 78.12 332 CYS A C 1
ATOM 2649 O O . CYS A 1 332 ? 23.039 -31.683 19.444 1.00 78.12 332 CYS A O 1
ATOM 2651 N N . PRO A 1 333 ? 21.037 -32.638 19.106 1.00 77.88 333 PRO A N 1
ATOM 2652 C CA . PRO A 1 333 ? 21.290 -33.745 20.032 1.00 77.88 333 PRO A CA 1
ATOM 2653 C C . PRO A 1 333 ? 22.448 -34.652 19.586 1.00 77.88 333 PRO A C 1
ATOM 2655 O O . PRO A 1 333 ? 22.923 -35.470 20.366 1.00 77.88 333 PRO A O 1
ATOM 2658 N N . HIS A 1 334 ? 22.903 -34.526 18.336 1.00 82.31 334 HIS A N 1
ATOM 2659 C CA . HIS A 1 334 ? 23.986 -35.336 17.782 1.00 82.31 334 HIS A CA 1
ATOM 2660 C C . HIS A 1 334 ? 25.363 -34.673 17.867 1.00 82.31 334 HIS A C 1
ATOM 2662 O O . HIS A 1 334 ? 26.355 -35.390 17.946 1.00 82.31 334 HIS A O 1
ATOM 2668 N N . CYS A 1 335 ? 25.446 -33.340 17.813 1.00 86.19 335 CYS A N 1
ATOM 2669 C CA . CYS A 1 335 ? 26.733 -32.634 17.776 1.00 86.19 335 CYS A CA 1
ATOM 2670 C C . CYS A 1 335 ? 26.842 -31.435 18.725 1.00 86.19 335 CYS A C 1
ATOM 2672 O O . CYS A 1 335 ? 27.881 -30.792 18.746 1.00 86.19 335 CYS A O 1
ATOM 2674 N N . GLY A 1 336 ? 25.798 -31.115 19.493 1.00 80.25 336 GLY A N 1
ATOM 2675 C CA . GLY A 1 336 ? 25.792 -30.012 20.461 1.00 80.25 336 GLY A CA 1
ATOM 2676 C C . GLY A 1 336 ? 25.544 -28.623 19.866 1.00 80.25 336 GLY A C 1
ATOM 2677 O O . GLY A 1 336 ? 25.089 -27.735 20.589 1.00 80.25 336 GLY A O 1
ATOM 2678 N N . GLU A 1 337 ? 25.747 -28.450 18.557 1.00 83.44 337 GLU A N 1
ATOM 2679 C CA . GLU A 1 337 ? 25.680 -27.125 17.938 1.00 83.44 337 GLU A CA 1
ATOM 2680 C C . GLU A 1 337 ? 24.299 -26.503 17.925 1.00 83.44 337 GLU A C 1
ATOM 2682 O O . GLU A 1 337 ? 23.293 -27.160 17.643 1.00 83.44 337 GLU A O 1
ATOM 2687 N N . ARG A 1 338 ? 24.279 -25.198 18.214 1.00 75.38 338 ARG A N 1
ATOM 2688 C CA . ARG A 1 338 ? 23.066 -24.391 18.179 1.00 75.38 338 ARG A CA 1
ATOM 2689 C C . ARG A 1 338 ? 22.590 -24.247 16.745 1.00 75.38 338 ARG A C 1
ATOM 2691 O O . ARG A 1 338 ? 23.332 -23.838 15.855 1.00 75.38 338 ARG A O 1
ATOM 2698 N N . VAL A 1 339 ? 21.325 -24.564 16.540 1.00 69.56 339 VAL A N 1
ATOM 2699 C CA . VAL A 1 339 ? 20.648 -24.495 15.251 1.00 69.56 339 VAL A CA 1
ATOM 2700 C C . VAL A 1 339 ? 19.396 -23.646 15.387 1.00 69.56 339 VAL A C 1
ATOM 2702 O O . VAL A 1 339 ? 18.643 -23.791 16.346 1.00 69.56 339 VAL A O 1
ATOM 2705 N N . VAL A 1 340 ? 19.190 -22.760 14.412 1.00 65.38 340 VAL A N 1
ATOM 2706 C CA . VAL A 1 340 ? 18.012 -21.892 14.315 1.00 65.38 340 VAL A CA 1
ATOM 2707 C C . VAL A 1 340 ? 16.932 -22.612 13.511 1.00 65.38 340 VAL A C 1
ATOM 2709 O O . VAL A 1 340 ? 17.190 -23.084 12.398 1.00 65.38 340 VAL A O 1
ATOM 2712 N N . HIS A 1 341 ? 15.728 -22.712 14.068 1.00 62.47 341 HIS A N 1
ATOM 2713 C CA . HIS A 1 341 ? 14.612 -23.406 13.428 1.00 62.47 341 HIS A CA 1
ATOM 2714 C C . HIS A 1 341 ? 14.095 -22.661 12.190 1.00 62.47 341 HIS A C 1
ATOM 2716 O O . HIS A 1 341 ? 13.685 -21.509 12.278 1.00 62.47 341 HIS A O 1
ATOM 2722 N N . LYS A 1 342 ? 14.070 -23.350 11.039 1.00 51.28 342 LYS A N 1
ATOM 2723 C CA . LYS A 1 342 ? 13.443 -22.870 9.788 1.00 51.28 342 LYS A CA 1
ATOM 2724 C C . LYS A 1 342 ? 12.120 -23.573 9.450 1.00 51.28 342 LYS A C 1
ATOM 2726 O O . LYS A 1 342 ? 11.415 -23.128 8.557 1.00 51.28 342 LYS A O 1
ATOM 2731 N N . SER A 1 343 ? 11.785 -24.676 10.128 1.00 49.38 343 SER A N 1
ATOM 2732 C CA . SER A 1 343 ? 10.538 -25.429 9.928 1.00 49.38 343 SER A CA 1
ATOM 2733 C C . SER A 1 343 ? 10.109 -26.152 11.214 1.00 49.38 343 SER A C 1
ATOM 2735 O O . SER A 1 343 ? 10.934 -26.395 12.098 1.00 49.38 343 SER A O 1
ATOM 2737 N N . ARG A 1 344 ? 8.814 -26.492 11.327 1.00 47.44 344 ARG A N 1
ATOM 2738 C CA . ARG A 1 344 ? 8.198 -27.057 12.549 1.00 47.44 344 ARG A CA 1
ATOM 2739 C C . ARG A 1 344 ? 8.184 -28.592 12.637 1.00 47.44 344 ARG A C 1
ATOM 2741 O O . ARG A 1 344 ? 7.731 -29.120 13.645 1.00 47.44 344 ARG A O 1
ATOM 2748 N N . VAL A 1 345 ? 8.653 -29.320 11.619 1.00 53.94 345 VAL A N 1
ATOM 2749 C CA . VAL A 1 345 ? 8.450 -30.788 11.538 1.00 53.94 345 VAL A CA 1
ATOM 2750 C C . VAL A 1 345 ? 9.751 -31.570 11.720 1.00 53.94 345 VAL A C 1
ATOM 2752 O O . VAL A 1 345 ? 9.822 -32.520 12.496 1.00 53.94 345 VAL A O 1
ATOM 2755 N N . SER A 1 346 ? 10.807 -31.157 11.029 1.00 64.31 346 SER A N 1
ATOM 2756 C CA . SER A 1 346 ? 12.132 -31.765 11.118 1.00 64.31 346 SER A CA 1
ATOM 2757 C C . SER A 1 346 ? 13.128 -30.887 10.382 1.00 64.31 346 SER A C 1
ATOM 2759 O O . SER A 1 346 ? 12.789 -30.319 9.342 1.00 64.31 346 SER A O 1
ATOM 2761 N N . MET A 1 347 ? 14.364 -30.820 10.863 1.00 77.19 347 MET A N 1
ATOM 2762 C CA . MET A 1 347 ? 15.429 -30.106 10.161 1.00 77.19 347 MET A CA 1
ATOM 2763 C C . MET A 1 347 ? 16.705 -30.930 10.101 1.00 77.19 347 MET A C 1
ATOM 2765 O O . MET A 1 347 ? 16.997 -31.696 11.013 1.00 77.19 347 MET A O 1
ATOM 2769 N N . VAL A 1 348 ? 17.492 -30.755 9.046 1.00 78.38 348 VAL A N 1
ATOM 2770 C CA . VAL A 1 348 ? 18.828 -31.346 8.958 1.00 78.38 348 VAL A CA 1
ATOM 2771 C C . VAL A 1 348 ? 19.816 -30.393 9.623 1.00 78.38 348 VAL A C 1
ATOM 2773 O O . VAL A 1 348 ? 19.867 -29.211 9.285 1.00 78.38 348 VAL A O 1
ATOM 2776 N N . CYS A 1 349 ? 20.591 -30.889 10.587 1.00 78.81 349 CYS A N 1
ATOM 2777 C CA . CYS A 1 349 ? 21.663 -30.112 11.193 1.00 78.81 349 CYS A CA 1
ATOM 2778 C C . CYS A 1 349 ? 22.716 -29.775 10.123 1.00 78.81 349 CYS A C 1
ATOM 2780 O O . CYS A 1 349 ? 23.283 -30.705 9.545 1.00 78.81 349 CYS A O 1
ATOM 2782 N N . PRO A 1 350 ? 23.039 -28.492 9.887 1.00 76.25 350 PRO A N 1
ATOM 2783 C CA . PRO A 1 350 ? 24.016 -28.106 8.870 1.00 76.25 350 PRO A CA 1
ATOM 2784 C C . PRO A 1 350 ? 25.437 -28.570 9.214 1.00 76.25 350 PRO A C 1
ATOM 2786 O O . PRO A 1 350 ? 26.260 -28.710 8.320 1.00 76.25 350 PRO A O 1
ATOM 2789 N N . HIS A 1 351 ? 25.721 -28.840 10.493 1.00 83.88 351 HIS A N 1
ATOM 2790 C CA . HIS A 1 351 ? 27.040 -29.284 10.936 1.00 83.88 351 HIS A CA 1
ATOM 2791 C C . HIS A 1 351 ? 27.242 -30.801 10.789 1.00 83.88 351 HIS A C 1
ATOM 2793 O O . HIS A 1 351 ? 28.288 -31.245 10.332 1.00 83.88 351 HIS A O 1
ATOM 2799 N N . CYS A 1 352 ? 26.263 -31.624 11.186 1.00 84.25 352 CYS A N 1
ATOM 2800 C CA . CYS A 1 352 ? 26.429 -33.087 11.207 1.00 84.25 352 CYS A CA 1
ATOM 2801 C C . CYS A 1 352 ? 25.577 -33.851 10.184 1.00 84.25 352 CYS A C 1
ATOM 2803 O O . CYS A 1 352 ? 25.650 -35.079 10.125 1.00 84.25 352 CYS A O 1
ATOM 2805 N N . GLY A 1 353 ? 24.730 -33.165 9.412 1.00 84.25 353 GLY A N 1
ATOM 2806 C CA . GLY A 1 353 ? 23.864 -33.781 8.402 1.00 84.25 353 GLY A CA 1
ATOM 2807 C C . GLY A 1 353 ? 22.761 -34.687 8.966 1.00 84.25 353 GLY A C 1
ATOM 2808 O O . GLY A 1 353 ? 22.057 -35.347 8.204 1.00 84.25 353 GLY A O 1
ATOM 2809 N N . LYS A 1 354 ? 22.589 -34.757 10.293 1.00 80.38 354 LYS A N 1
ATOM 2810 C CA . LYS A 1 354 ? 21.554 -35.581 10.934 1.00 80.38 354 LYS A CA 1
ATOM 2811 C C . LYS A 1 354 ? 20.227 -34.836 11.011 1.00 80.38 354 LYS A C 1
ATOM 2813 O O . LYS A 1 354 ? 20.190 -33.639 11.289 1.00 80.38 354 LYS A O 1
ATOM 2818 N N . THR A 1 355 ? 19.137 -35.569 10.794 1.00 80.44 355 THR A N 1
ATOM 2819 C CA . THR A 1 355 ? 17.778 -35.043 10.958 1.00 80.44 355 THR A CA 1
ATOM 2820 C C . THR A 1 355 ? 17.455 -34.916 12.443 1.00 80.44 355 THR A C 1
ATOM 2822 O O . THR A 1 355 ? 17.509 -35.893 13.183 1.00 80.44 355 THR A O 1
ATOM 2825 N N . ILE A 1 356 ? 17.110 -33.708 12.865 1.00 78.88 356 ILE A N 1
ATOM 2826 C CA . ILE A 1 356 ? 16.617 -33.369 14.192 1.00 78.88 356 ILE A CA 1
ATOM 2827 C C . ILE A 1 356 ? 15.091 -33.413 14.119 1.00 78.88 356 ILE A C 1
ATOM 2829 O O . ILE A 1 356 ? 14.478 -32.618 13.401 1.00 78.88 356 ILE A O 1
ATOM 2833 N N . GLN A 1 357 ? 14.481 -34.348 14.846 1.00 69.88 357 GLN A N 1
ATOM 2834 C CA . GLN A 1 357 ? 13.042 -34.333 15.092 1.00 69.88 357 GLN A CA 1
ATOM 2835 C C . GLN A 1 357 ? 12.759 -33.444 16.300 1.00 69.88 357 GLN A C 1
ATOM 2837 O O . GLN A 1 357 ? 13.284 -33.682 17.389 1.00 69.88 357 GLN A O 1
ATOM 2842 N N . LEU A 1 358 ? 11.938 -32.415 16.104 1.00 61.22 358 LEU A N 1
ATOM 2843 C CA . LEU A 1 358 ? 11.481 -31.569 17.197 1.00 61.22 358 LEU A CA 1
ATOM 2844 C C . LEU A 1 358 ? 10.391 -32.332 17.941 1.00 61.22 358 LEU A C 1
ATOM 2846 O O . LEU A 1 358 ? 9.254 -32.418 17.485 1.00 61.22 358 LEU A O 1
ATOM 2850 N N . LEU A 1 359 ? 10.759 -32.951 19.063 1.00 48.53 359 LEU A N 1
ATOM 2851 C CA . LEU A 1 359 ? 9.773 -33.542 19.958 1.00 48.53 359 LEU A CA 1
ATOM 2852 C C . LEU A 1 359 ? 8.913 -32.405 20.535 1.00 48.53 359 LEU A C 1
ATOM 2854 O O . LEU A 1 359 ? 9.485 -31.432 21.035 1.00 48.53 359 LEU A O 1
ATOM 2858 N N . PRO A 1 360 ? 7.570 -32.504 20.521 1.00 44.78 360 PRO A N 1
ATOM 2859 C CA . PRO A 1 360 ? 6.744 -31.602 21.314 1.00 44.78 360 PRO A CA 1
ATOM 2860 C C . PRO A 1 360 ? 7.204 -31.720 22.771 1.00 44.78 360 PRO A C 1
ATOM 2862 O O . PRO A 1 360 ? 7.274 -32.827 23.313 1.00 44.78 360 PRO A O 1
ATOM 2865 N N . GLY A 1 361 ? 7.623 -30.595 23.355 1.00 38.59 361 GLY A N 1
ATOM 2866 C CA . GLY A 1 361 ? 8.365 -30.561 24.614 1.00 38.59 361 GLY A CA 1
ATOM 2867 C C . GLY A 1 361 ? 7.722 -31.420 25.705 1.00 38.59 361 GLY A C 1
ATOM 2868 O O . GLY A 1 361 ? 6.549 -31.251 26.042 1.00 38.59 361 GLY A O 1
ATOM 2869 N N . ARG A 1 362 ? 8.495 -32.355 26.271 1.00 30.06 362 ARG A N 1
ATOM 2870 C CA . ARG A 1 362 ? 8.119 -33.032 27.518 1.00 30.06 362 ARG A CA 1
ATOM 2871 C C . ARG A 1 362 ? 8.270 -32.036 28.664 1.00 30.06 362 ARG A C 1
ATOM 2873 O O . ARG A 1 362 ? 9.328 -31.438 28.812 1.00 30.06 362 ARG A O 1
ATOM 2880 N N . ARG A 1 363 ? 7.209 -31.887 29.460 1.00 30.14 363 ARG A N 1
ATOM 2881 C CA . ARG A 1 363 ? 7.191 -31.081 30.686 1.00 30.14 363 ARG A CA 1
ATOM 2882 C C . ARG A 1 363 ? 8.204 -31.642 31.689 1.00 30.14 363 ARG A C 1
ATOM 2884 O O . ARG A 1 363 ? 8.103 -32.817 32.045 1.00 30.14 363 ARG A O 1
ATOM 2891 N N . SER A 1 364 ? 9.127 -30.798 32.135 1.00 30.27 364 SER A N 1
ATOM 2892 C CA . SER A 1 364 ? 9.868 -30.937 33.393 1.00 30.27 364 SER A CA 1
ATOM 2893 C C . SER A 1 364 ? 9.590 -29.718 34.245 1.00 30.27 364 SER A C 1
ATOM 2895 O O . SER A 1 364 ? 9.7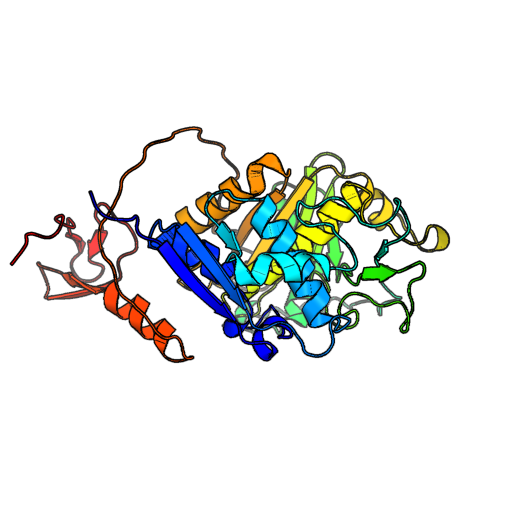29 -28.615 33.665 1.00 30.27 364 SER A O 1
#

pLDDT: mean 81.91, std 20.71, range [25.34, 98.56]

Secondary structure (DSSP, 8-state):
-----EEEEEE-HHHHTS-TTSGGG-HHHHHHHHHHHH--EEEEEEPPPSSTT-HHHHHHHHHHHHHHHH-SSEEE-GGGGGGGGG-SSB-TTS-BSS-TTSEEE------PPPP------BGGGS-HHHHHHHHHHS-HHHHHHHT---EEEEEEE--EEESSSSSSSB-S-TTT-EEEEEEEETTTEEEEEEEE-TT---THHHHHHHHHHHHHHHHHTTSEEE-GGG--HHHHHHHH---EEEEEEESS--TTTSSHHHHHHHHHHHGGGTEEEEEEE--SBTT------------------------------GGGHHHHHHHTEEE-TTT--EEE-S-SSEEE-TTT--EEE-PPPPP-

Sequence (364 aa):
MMEGDSCSIYMSADLACGNLQTDSSSFEGWALALKTWLGCEVFISWTPAKDVEDRDYQRFLYRMIRFNEAVDWFSVADDCKEYLNDSLVLEPGGTPREAPGYFLVNVPGKRKEVEDDDVARELSELTENELENHFFLRPQRLLDCIGWHADIMKQIPVGVFAEEVSKSSRVFPGAGGKVDLGAVDESKGVALFELKKPGNRKVGSISELLFYAHVVRDIQLGIFGYEEEKQRVNERRISGASSVTGFILADRLHPLLDNEAFFETLNLAFSDRNETFGFIKYGGISNEIECERVYPVFFRAFHRTMAYPGSMFARWTEDNAYLISALLQTSCPHCGERVVHKSRVSMVCPHCGKTIQLLPGRRS

Radius of gyration: 21.65 Å; chains: 1; bounding box: 47×59×54 Å